Protein AF-A0A6J8BGW4-F1 (afdb_monomer_lite)

Structure (mmCIF, N/CA/C/O backbone):
data_AF-A0A6J8BGW4-F1
#
_entry.id   AF-A0A6J8BGW4-F1
#
loop_
_atom_site.group_PDB
_atom_site.id
_atom_site.type_symbol
_atom_site.label_atom_id
_atom_site.label_alt_id
_atom_site.label_comp_id
_atom_site.label_asym_id
_atom_site.label_entity_id
_atom_site.label_seq_id
_atom_site.pdbx_PDB_ins_code
_atom_site.Cartn_x
_atom_site.Cartn_y
_atom_site.Cartn_z
_atom_site.occupancy
_atom_site.B_iso_or_equiv
_atom_site.auth_seq_id
_atom_site.auth_comp_id
_atom_site.auth_asym_id
_atom_site.auth_atom_id
_atom_site.pdbx_PDB_model_num
ATOM 1 N N . MET A 1 1 ? -0.921 23.624 17.412 1.00 57.28 1 MET A N 1
ATOM 2 C CA . MET A 1 1 ? -0.673 22.842 16.185 1.00 57.28 1 MET A CA 1
ATOM 3 C C . MET A 1 1 ? 0.710 23.246 15.713 1.00 57.28 1 MET A C 1
ATOM 5 O O . MET A 1 1 ? 0.920 24.445 15.575 1.00 57.28 1 MET A O 1
ATOM 9 N N . GLU A 1 2 ? 1.654 22.314 15.605 1.00 65.81 2 GLU A N 1
ATOM 10 C CA . GLU A 1 2 ? 3.010 22.628 15.125 1.00 65.81 2 GLU A CA 1
ATOM 11 C C . GLU A 1 2 ? 2.965 23.055 13.653 1.00 65.81 2 GLU A C 1
ATOM 13 O O . GLU A 1 2 ? 2.124 22.577 12.886 1.00 65.81 2 GLU A O 1
ATOM 18 N N . THR A 1 3 ? 3.834 23.986 13.260 1.00 74.69 3 THR A N 1
ATOM 19 C CA . THR A 1 3 ? 3.969 24.391 11.854 1.00 74.69 3 THR A CA 1
ATOM 20 C C . THR A 1 3 ? 4.757 23.340 11.065 1.00 74.69 3 THR A C 1
ATOM 22 O O . THR A 1 3 ? 5.547 22.588 11.637 1.00 74.69 3 THR A O 1
ATOM 25 N N . LEU A 1 4 ? 4.583 23.292 9.737 1.00 67.00 4 LEU A N 1
ATOM 26 C CA . LEU A 1 4 ? 5.353 22.385 8.868 1.00 67.00 4 LEU A CA 1
ATOM 27 C C . LEU A 1 4 ? 6.869 22.571 9.044 1.00 67.00 4 LEU A C 1
ATOM 29 O O . LEU A 1 4 ? 7.611 21.596 9.063 1.00 67.00 4 LEU A O 1
ATOM 33 N N . GLU A 1 5 ? 7.327 23.806 9.256 1.00 72.00 5 GLU A N 1
ATOM 34 C CA . GLU A 1 5 ? 8.744 24.105 9.477 1.00 72.00 5 GLU A CA 1
ATOM 35 C C . GLU A 1 5 ? 9.263 23.566 10.826 1.00 72.00 5 GLU A C 1
ATOM 37 O O . GLU A 1 5 ? 10.381 23.055 10.911 1.00 72.00 5 GLU A O 1
ATOM 42 N N . GLN A 1 6 ? 8.444 23.626 11.881 1.00 73.00 6 GLN A N 1
ATOM 43 C CA . GLN A 1 6 ? 8.772 23.049 13.191 1.00 73.00 6 GLN A CA 1
ATOM 44 C C . GLN A 1 6 ? 8.837 21.520 13.128 1.00 73.00 6 GLN A C 1
ATOM 46 O O . GLN A 1 6 ? 9.770 20.918 13.667 1.00 73.00 6 GLN A O 1
ATOM 51 N N . LEU A 1 7 ? 7.894 20.898 12.415 1.00 67.12 7 LEU A N 1
ATOM 52 C CA . LEU A 1 7 ? 7.890 19.456 12.186 1.00 67.12 7 LEU A CA 1
ATOM 53 C C . LEU A 1 7 ? 9.135 19.032 11.387 1.00 67.12 7 LEU A C 1
ATOM 55 O O . LEU A 1 7 ? 9.793 18.061 11.755 1.00 67.12 7 LEU A O 1
ATOM 59 N N . TYR A 1 8 ? 9.499 19.783 10.339 1.00 72.38 8 TYR A N 1
ATOM 60 C CA . TYR A 1 8 ? 10.659 19.481 9.493 1.00 72.38 8 TYR A CA 1
ATOM 61 C C . TYR A 1 8 ? 11.956 19.503 10.305 1.00 72.38 8 TYR A C 1
ATOM 63 O O . TYR A 1 8 ? 12.714 18.534 10.309 1.00 72.38 8 TYR A O 1
ATOM 71 N N . ARG A 1 9 ? 12.181 20.570 11.082 1.00 76.12 9 ARG A N 1
ATOM 72 C CA . ARG A 1 9 ? 13.367 20.684 11.945 1.00 76.12 9 ARG A CA 1
ATOM 73 C C . ARG A 1 9 ? 13.432 19.562 12.976 1.00 76.12 9 ARG A C 1
ATOM 75 O O . ARG A 1 9 ? 14.518 19.063 13.245 1.00 76.12 9 ARG A O 1
ATOM 82 N N . THR A 1 10 ? 12.296 19.141 13.525 1.00 73.75 10 THR A N 1
ATOM 83 C CA . THR A 1 10 ? 12.238 18.055 14.515 1.00 73.75 10 THR A CA 1
ATOM 84 C C . THR A 1 10 ? 12.670 16.717 13.924 1.00 73.75 10 THR A C 1
ATOM 86 O O . THR A 1 10 ? 13.436 15.993 14.556 1.00 73.75 10 THR A O 1
ATOM 89 N N . VAL A 1 11 ? 12.230 16.402 12.703 1.00 71.25 11 VAL A N 1
ATOM 90 C CA . VAL A 1 11 ? 12.597 15.148 12.032 1.00 71.25 11 VAL A CA 1
ATOM 91 C C . VAL A 1 11 ? 14.065 15.172 11.602 1.00 71.25 11 VAL A C 1
ATOM 93 O O . VAL A 1 11 ? 14.825 14.283 11.971 1.00 71.25 11 VAL A O 1
ATOM 96 N N . TYR A 1 12 ? 14.518 16.231 10.932 1.00 71.25 12 TYR A N 1
ATOM 97 C CA . TYR A 1 12 ? 15.878 16.289 10.376 1.00 71.25 12 TYR A CA 1
ATOM 98 C C . TYR A 1 12 ? 16.978 16.662 11.388 1.00 71.25 12 TYR A C 1
ATOM 100 O O . TYR A 1 12 ? 18.152 16.675 11.034 1.00 71.25 12 TYR A O 1
ATOM 108 N N . SER A 1 13 ? 16.629 16.926 12.652 1.00 72.06 13 SER A N 1
ATOM 109 C CA . SER A 1 13 ? 17.608 17.042 13.750 1.00 72.06 13 SER A CA 1
ATOM 110 C C . SER A 1 13 ? 17.928 15.697 14.415 1.00 72.06 13 SER A C 1
ATOM 112 O O . SER A 1 13 ? 18.714 15.651 15.362 1.00 72.06 13 SER A O 1
ATOM 114 N N . SER A 1 14 ? 17.296 14.605 13.974 1.00 67.56 14 SER A N 1
ATOM 115 C CA . SER A 1 14 ? 17.504 13.272 14.536 1.00 67.56 14 SER A CA 1
ATOM 116 C C . SER A 1 14 ? 18.628 12.515 13.811 1.00 67.56 14 SER A C 1
ATOM 118 O O . SER A 1 14 ? 18.805 12.653 12.604 1.00 67.56 14 SER A O 1
ATOM 120 N N . ASN A 1 15 ? 19.404 11.702 14.543 1.00 77.06 15 ASN A N 1
ATOM 121 C CA . ASN A 1 15 ? 20.530 10.903 14.014 1.00 77.06 15 ASN A CA 1
ATOM 122 C C . ASN A 1 15 ? 20.075 9.673 13.196 1.00 77.06 15 ASN A C 1
ATOM 124 O O . ASN A 1 15 ? 20.733 8.633 13.207 1.00 77.06 15 ASN A O 1
ATOM 128 N N . LEU A 1 16 ? 18.916 9.756 12.552 1.00 79.38 16 LEU A N 1
ATOM 129 C CA . LEU A 1 16 ? 18.372 8.691 11.723 1.00 79.38 16 LEU A CA 1
ATOM 130 C C . LEU A 1 16 ? 19.032 8.702 10.342 1.00 79.38 16 LEU A C 1
ATOM 132 O O . LEU A 1 16 ? 19.523 9.735 9.874 1.00 79.38 16 LEU A O 1
ATOM 136 N N . SER A 1 17 ? 19.016 7.555 9.665 1.00 84.62 17 SER A N 1
ATOM 137 C CA . SER A 1 17 ? 19.401 7.509 8.255 1.00 84.62 17 SER A CA 1
ATOM 138 C C . SER A 1 17 ? 18.480 8.410 7.413 1.00 84.62 17 SER A C 1
ATOM 140 O O . SER A 1 17 ? 17.331 8.664 7.796 1.00 84.62 17 SER A O 1
ATOM 142 N N . PRO A 1 18 ? 18.925 8.878 6.232 1.00 80.06 18 PRO A N 1
ATOM 143 C CA . PRO A 1 18 ? 18.076 9.657 5.328 1.00 80.06 18 PRO A CA 1
ATOM 144 C C . PRO A 1 18 ? 16.715 8.994 5.036 1.00 80.06 18 PRO A C 1
ATOM 146 O O . PRO A 1 18 ? 15.696 9.687 4.948 1.00 80.06 18 PRO A O 1
ATOM 149 N N . LYS A 1 19 ? 16.687 7.655 4.956 1.00 76.25 19 LYS A N 1
ATOM 150 C CA . LYS A 1 19 ? 15.489 6.828 4.720 1.00 76.25 19 LYS A CA 1
ATOM 151 C C . LYS A 1 19 ? 14.516 6.882 5.873 1.00 76.25 19 LYS A C 1
ATOM 153 O O . LYS A 1 19 ? 13.340 7.177 5.682 1.00 76.25 19 LYS A O 1
ATOM 158 N N . GLU A 1 20 ? 15.019 6.655 7.074 1.00 80.94 20 GLU A N 1
ATOM 159 C CA . GLU A 1 20 ? 14.221 6.725 8.292 1.00 80.94 20 GLU A CA 1
ATOM 160 C C . GLU A 1 20 ? 13.687 8.144 8.525 1.00 80.94 20 GLU A C 1
ATOM 162 O O . GLU A 1 20 ? 12.522 8.298 8.890 1.00 80.94 20 GLU A O 1
ATOM 167 N N . ASN A 1 21 ? 14.481 9.177 8.220 1.00 81.06 21 ASN A N 1
ATOM 168 C CA . ASN A 1 21 ? 14.035 10.571 8.267 1.00 81.06 21 ASN A CA 1
ATOM 169 C C . ASN A 1 21 ? 12.880 10.846 7.295 1.00 81.06 21 ASN A C 1
ATOM 171 O O . ASN A 1 21 ? 11.878 11.439 7.691 1.00 81.06 21 ASN A O 1
ATOM 175 N N . HIS A 1 22 ? 12.957 10.370 6.049 1.00 77.56 22 HIS A N 1
ATOM 176 C CA . HIS A 1 22 ? 11.861 10.529 5.086 1.00 77.56 22 HIS A CA 1
ATOM 177 C C . HIS A 1 22 ? 10.594 9.777 5.502 1.00 77.56 22 HIS A C 1
ATOM 179 O O . HIS A 1 22 ? 9.495 10.330 5.421 1.00 77.56 22 HIS A O 1
ATOM 185 N N . ILE A 1 23 ? 10.730 8.541 5.989 1.00 79.94 23 ILE A N 1
ATOM 186 C CA . ILE A 1 23 ? 9.593 7.753 6.483 1.00 79.94 23 ILE A CA 1
ATOM 187 C C . ILE A 1 23 ? 8.932 8.464 7.671 1.00 79.94 23 ILE A C 1
ATOM 189 O O . ILE A 1 23 ? 7.703 8.595 7.712 1.00 79.94 23 ILE A O 1
ATOM 193 N N . ALA A 1 24 ? 9.730 8.973 8.613 1.00 81.50 24 ALA A N 1
ATOM 194 C CA . ALA A 1 24 ? 9.239 9.734 9.756 1.00 81.50 24 ALA A CA 1
ATOM 195 C C . ALA A 1 24 ? 8.541 11.029 9.315 1.00 81.50 24 ALA A C 1
ATOM 197 O O . ALA A 1 24 ? 7.451 11.340 9.801 1.00 81.50 24 ALA A O 1
ATOM 198 N N . TRP A 1 25 ? 9.120 11.750 8.353 1.00 81.31 25 TRP A N 1
ATOM 199 C CA . TRP A 1 25 ? 8.556 12.980 7.804 1.00 81.31 25 TRP A CA 1
ATOM 200 C C . TRP A 1 25 ? 7.199 12.752 7.133 1.00 81.31 25 TRP A C 1
ATOM 202 O O . TRP A 1 25 ? 6.212 13.406 7.477 1.00 81.31 25 TRP A O 1
ATOM 212 N N . ILE A 1 26 ? 7.114 11.767 6.235 1.00 80.94 26 ILE A N 1
ATOM 213 C CA . ILE A 1 26 ? 5.864 11.399 5.561 1.00 80.94 26 ILE A CA 1
ATOM 214 C C . ILE A 1 26 ? 4.816 10.970 6.589 1.00 80.94 26 ILE A C 1
ATOM 216 O O . ILE A 1 26 ? 3.665 11.398 6.506 1.00 80.94 26 ILE A O 1
ATOM 220 N N . SER A 1 27 ? 5.201 10.182 7.595 1.00 82.00 27 SER A N 1
ATOM 221 C CA . SER A 1 27 ? 4.289 9.764 8.666 1.00 82.00 27 SER A CA 1
ATOM 222 C C . SER A 1 27 ? 3.719 10.965 9.425 1.00 82.00 27 SER A C 1
ATOM 224 O O . SER A 1 27 ? 2.513 11.026 9.658 1.00 82.00 27 SER A O 1
ATOM 226 N N . LYS A 1 28 ? 4.546 11.975 9.722 1.00 81.44 28 LYS A N 1
ATOM 227 C CA . LYS A 1 28 ? 4.104 13.217 10.375 1.00 81.44 28 LYS A CA 1
ATOM 228 C C . LYS A 1 28 ? 3.154 14.038 9.508 1.00 81.44 28 LYS A C 1
ATOM 230 O O . LYS A 1 28 ? 2.144 14.527 10.016 1.00 81.44 28 LYS A O 1
ATOM 235 N N . ILE A 1 29 ? 3.426 14.152 8.207 1.00 81.19 29 ILE A N 1
ATOM 236 C CA . ILE A 1 29 ? 2.513 14.810 7.262 1.00 81.19 29 ILE A CA 1
ATOM 237 C C . ILE A 1 29 ? 1.155 14.100 7.255 1.00 81.19 29 ILE A C 1
ATOM 239 O O . ILE A 1 29 ? 0.117 14.756 7.344 1.00 81.19 29 ILE A O 1
ATOM 243 N N . ARG A 1 30 ? 1.146 12.763 7.203 1.00 81.56 30 ARG A N 1
ATOM 244 C CA . ARG A 1 30 ? -0.092 11.971 7.236 1.00 81.56 30 ARG A CA 1
ATOM 245 C C . ARG A 1 30 ? -0.874 12.206 8.517 1.00 81.56 30 ARG A C 1
ATOM 247 O O . ARG A 1 30 ? -2.054 12.519 8.436 1.00 81.56 30 ARG A O 1
ATOM 254 N N . GLU A 1 31 ? -0.222 12.113 9.675 1.00 79.88 31 GLU A N 1
ATOM 255 C CA . GLU A 1 31 ? -0.848 12.377 10.976 1.00 79.88 31 GLU A CA 1
ATOM 256 C C . GLU A 1 31 ? -1.507 13.763 11.013 1.00 79.88 31 GLU A C 1
ATOM 258 O O . GLU A 1 31 ? -2.660 13.897 11.432 1.00 79.88 31 GLU A O 1
ATOM 263 N N . ALA A 1 32 ? -0.807 14.791 10.523 1.00 79.50 32 ALA A N 1
ATOM 264 C CA . ALA A 1 32 ? -1.331 16.151 10.475 1.00 79.50 32 ALA A CA 1
ATOM 265 C C . ALA A 1 32 ? -2.546 16.275 9.537 1.00 79.50 32 ALA A C 1
ATOM 267 O O . ALA A 1 32 ? -3.540 16.920 9.890 1.00 79.50 32 ALA A O 1
ATOM 268 N N . LEU A 1 33 ? -2.490 15.642 8.362 1.00 79.44 33 LEU A N 1
ATOM 269 C CA . LEU A 1 33 ? -3.546 15.709 7.352 1.00 79.44 33 LEU A CA 1
ATOM 270 C C . LEU A 1 33 ? -4.769 14.867 7.710 1.00 79.44 33 LEU A C 1
ATOM 272 O O . LEU A 1 33 ? -5.884 15.307 7.456 1.00 79.44 33 LEU A O 1
ATOM 276 N N . TYR A 1 34 ? -4.599 13.709 8.345 1.00 80.62 34 TYR A N 1
ATOM 277 C CA . TYR A 1 34 ? -5.698 12.792 8.669 1.00 80.62 34 TYR A CA 1
ATOM 278 C C . TYR A 1 34 ? -6.799 13.436 9.507 1.00 80.62 34 TYR A C 1
ATOM 280 O O . TYR A 1 34 ? -7.967 13.103 9.338 1.00 80.62 34 TYR A O 1
ATOM 288 N N . SER A 1 35 ? -6.443 14.384 10.377 1.00 73.00 35 SER A N 1
ATOM 289 C CA . SER A 1 35 ? -7.418 15.143 11.171 1.00 73.00 35 SER A CA 1
ATOM 290 C C . SER A 1 35 ? -8.307 16.082 10.343 1.00 73.00 35 SER A C 1
ATOM 292 O O . SER A 1 35 ? -9.333 16.543 10.833 1.00 73.00 35 SER A O 1
ATOM 294 N N . ARG A 1 36 ? -7.905 16.378 9.103 1.00 77.88 36 ARG A N 1
ATOM 295 C CA . ARG A 1 36 ? -8.545 17.330 8.184 1.00 77.88 36 ARG A CA 1
ATOM 296 C C . ARG A 1 36 ? -9.136 16.662 6.943 1.00 77.88 36 ARG A C 1
ATOM 298 O O . ARG A 1 36 ? -9.728 17.347 6.117 1.00 77.88 36 ARG A O 1
ATOM 305 N N . VAL A 1 37 ? -8.939 15.355 6.790 1.00 77.69 37 VAL A N 1
ATOM 306 C CA . VAL A 1 37 ? -9.436 14.583 5.653 1.00 77.69 37 VAL A CA 1
ATOM 307 C C . VAL A 1 37 ? -10.943 14.343 5.838 1.00 77.69 37 VAL A C 1
ATOM 309 O O . VAL A 1 37 ? -11.330 13.757 6.850 1.00 77.69 37 VAL A O 1
ATOM 312 N N . PRO A 1 38 ? -11.802 14.802 4.904 1.00 73.06 38 PRO A N 1
ATOM 313 C CA . PRO A 1 38 ? -13.256 14.735 5.070 1.00 73.06 38 PRO A CA 1
ATOM 314 C C . PRO A 1 38 ? -13.827 13.327 4.847 1.00 73.06 38 PRO A C 1
ATOM 316 O O . PRO A 1 38 ? -14.847 12.977 5.438 1.00 73.06 38 PRO A O 1
ATOM 319 N N . SER A 1 39 ? -13.178 12.515 4.013 1.00 71.56 39 SER A N 1
ATOM 320 C CA . SER A 1 39 ? -13.607 11.160 3.656 1.00 71.56 39 SER A CA 1
ATOM 321 C C . SER A 1 39 ? -12.412 10.293 3.257 1.00 71.56 39 SER A C 1
ATOM 323 O O . SER A 1 39 ? -11.334 10.797 2.940 1.00 71.56 39 SER A O 1
ATOM 325 N N . GLU A 1 40 ? -12.607 8.972 3.285 1.00 70.25 40 GLU A N 1
ATOM 326 C CA . GLU A 1 40 ? -11.541 7.980 3.083 1.00 70.25 40 GLU A CA 1
ATOM 327 C C . GLU A 1 40 ? -10.827 8.116 1.730 1.00 70.25 40 GLU A C 1
ATOM 329 O O . GLU A 1 40 ? -9.626 7.887 1.638 1.00 70.25 40 GLU A O 1
ATOM 334 N N . GLU A 1 41 ? -11.543 8.563 0.697 1.00 74.19 41 GLU A N 1
ATOM 335 C CA . GLU A 1 41 ? -11.013 8.780 -0.656 1.00 74.19 41 GLU A CA 1
ATOM 336 C C . GLU A 1 41 ? -9.897 9.836 -0.726 1.00 74.19 41 GLU A C 1
ATOM 338 O O . GLU A 1 41 ? -9.092 9.819 -1.654 1.00 74.19 41 GLU A O 1
ATOM 343 N N . PHE A 1 42 ? -9.815 10.730 0.266 1.00 76.94 42 PHE A N 1
ATOM 344 C CA . PHE A 1 42 ? -8.752 11.731 0.370 1.00 76.94 42 PHE A CA 1
ATOM 345 C C . PHE A 1 42 ? -7.622 11.298 1.311 1.00 76.94 42 PHE A C 1
ATOM 347 O O . PHE A 1 42 ? -6.706 12.086 1.574 1.00 76.94 42 PHE A O 1
ATOM 354 N N . TYR A 1 43 ? -7.650 10.070 1.845 1.00 81.38 43 TYR A N 1
ATOM 355 C CA . TYR A 1 43 ? -6.491 9.556 2.561 1.00 81.38 43 TYR A CA 1
ATOM 356 C C . TYR A 1 43 ? -5.333 9.323 1.603 1.00 81.38 43 TYR A C 1
ATOM 358 O O . TYR A 1 43 ? -5.457 8.720 0.540 1.00 81.38 43 TYR A O 1
ATOM 366 N N . LEU A 1 44 ? -4.157 9.758 2.039 1.00 84.06 44 LEU A N 1
ATOM 367 C CA . LEU A 1 44 ? -2.916 9.420 1.364 1.00 84.06 44 LEU A CA 1
ATOM 368 C C . LEU A 1 44 ? -2.695 7.889 1.407 1.00 84.06 44 LEU A C 1
ATOM 370 O O . LEU A 1 44 ? -3.008 7.264 2.424 1.00 84.06 44 LEU A O 1
ATOM 374 N N . PRO A 1 45 ? -2.094 7.269 0.377 1.00 85.62 45 PRO A N 1
ATOM 375 C CA . PRO A 1 45 ? -1.774 5.832 0.364 1.00 85.62 45 PRO A CA 1
ATOM 376 C C . PRO A 1 45 ? -0.671 5.508 1.371 1.00 85.62 45 PRO A C 1
ATOM 378 O O . PRO A 1 45 ? 0.208 6.345 1.543 1.00 85.62 45 PRO A O 1
ATOM 381 N N . SER A 1 46 ? -0.677 4.346 2.037 1.00 86.19 46 SER A N 1
ATOM 382 C CA . SER A 1 46 ? 0.390 3.976 2.992 1.00 86.19 46 SER A CA 1
ATOM 383 C C . SER A 1 46 ? 1.792 4.106 2.368 1.00 86.19 46 SER A C 1
ATOM 385 O O . SER A 1 46 ? 1.935 4.118 1.144 1.00 86.19 46 SER A O 1
ATOM 387 N N . PHE A 1 47 ? 2.842 4.210 3.192 1.00 85.94 47 PHE A N 1
ATOM 388 C CA . PHE A 1 47 ? 4.208 4.260 2.655 1.00 85.94 47 PHE A CA 1
ATOM 389 C C . PHE A 1 47 ? 4.524 3.012 1.820 1.00 85.94 47 PHE A C 1
ATOM 391 O O . PHE A 1 47 ? 5.059 3.131 0.722 1.00 85.94 47 PHE A O 1
ATOM 398 N N . ASP A 1 48 ? 4.117 1.835 2.296 1.00 90.31 48 ASP A N 1
ATOM 399 C CA . ASP A 1 48 ? 4.304 0.572 1.583 1.00 90.31 48 ASP A CA 1
ATOM 400 C C . ASP A 1 48 ? 3.549 0.561 0.247 1.00 90.31 48 ASP A C 1
ATOM 402 O O . ASP A 1 48 ? 4.120 0.194 -0.780 1.00 90.31 48 ASP A O 1
ATOM 406 N N . ALA A 1 49 ? 2.295 1.025 0.225 1.00 92.00 49 ALA A N 1
ATOM 407 C CA . ALA A 1 49 ? 1.501 1.144 -0.997 1.00 92.00 49 ALA A CA 1
ATOM 408 C C . ALA A 1 49 ? 2.131 2.125 -1.996 1.00 92.00 49 ALA A C 1
ATOM 410 O O . ALA A 1 49 ? 2.204 1.834 -3.194 1.00 92.00 49 ALA A O 1
ATOM 411 N N . LEU A 1 50 ? 2.627 3.267 -1.509 1.00 90.62 50 LEU A N 1
ATOM 412 C CA . LEU A 1 50 ? 3.331 4.257 -2.321 1.00 90.62 50 LEU A CA 1
ATOM 413 C C . LEU A 1 50 ? 4.630 3.681 -2.897 1.00 90.62 50 LEU A C 1
ATOM 415 O O . LEU A 1 50 ? 4.897 3.833 -4.088 1.00 90.62 50 LEU A O 1
ATOM 419 N N . PHE A 1 51 ? 5.411 2.973 -2.083 1.00 90.50 51 PHE A N 1
ATOM 420 C CA . PHE A 1 51 ? 6.658 2.347 -2.509 1.00 90.50 51 PHE A CA 1
ATOM 421 C C . PHE A 1 51 ? 6.419 1.225 -3.529 1.00 90.50 51 PHE A C 1
ATOM 423 O O . PHE A 1 51 ? 7.114 1.138 -4.540 1.00 90.50 51 PHE A O 1
ATOM 430 N N . LEU A 1 52 ? 5.396 0.393 -3.321 1.00 94.38 52 LEU A N 1
ATOM 431 C CA . LEU A 1 52 ? 4.976 -0.629 -4.282 1.00 94.38 52 LEU A CA 1
ATOM 432 C C . LEU A 1 52 ? 4.494 -0.007 -5.599 1.00 94.38 52 LEU A C 1
ATOM 434 O O . LEU A 1 52 ? 4.820 -0.520 -6.669 1.00 94.38 52 LEU A O 1
ATOM 438 N N . HIS A 1 53 ? 3.760 1.109 -5.543 1.00 94.75 53 HIS A N 1
ATOM 439 C CA . HIS A 1 53 ? 3.373 1.855 -6.740 1.00 94.75 53 HIS A CA 1
ATOM 440 C C . HIS A 1 53 ? 4.595 2.389 -7.491 1.00 94.75 53 HIS A C 1
ATOM 442 O O . HIS A 1 53 ? 4.696 2.181 -8.698 1.00 94.75 53 HIS A O 1
ATOM 448 N N . TRP A 1 54 ? 5.547 2.998 -6.781 1.00 93.94 54 TRP A N 1
ATOM 449 C CA . TRP A 1 54 ? 6.800 3.455 -7.374 1.00 93.94 54 TRP A CA 1
ATOM 450 C C . TRP A 1 54 ? 7.561 2.310 -8.051 1.00 93.94 54 TRP A C 1
ATOM 452 O O . TRP A 1 54 ? 7.954 2.455 -9.206 1.00 93.94 54 TRP A O 1
ATOM 462 N N . LYS A 1 55 ? 7.688 1.144 -7.401 1.00 95.31 55 LYS A N 1
ATOM 463 C CA . LYS A 1 55 ? 8.342 -0.032 -7.997 1.00 95.31 55 LYS A CA 1
ATOM 464 C C . LYS A 1 55 ? 7.681 -0.463 -9.306 1.00 95.31 55 LYS A C 1
ATOM 466 O O . LYS A 1 55 ? 8.378 -0.698 -10.290 1.00 95.31 55 LYS A O 1
ATOM 471 N N . ARG A 1 56 ? 6.346 -0.503 -9.361 1.00 96.44 56 ARG A N 1
ATOM 472 C CA . ARG A 1 56 ? 5.621 -0.817 -10.604 1.00 96.44 56 ARG A CA 1
ATOM 473 C C . ARG A 1 56 ? 5.886 0.216 -11.696 1.00 96.44 56 ARG A C 1
ATOM 475 O O . ARG A 1 56 ? 6.168 -0.165 -12.828 1.00 96.44 56 ARG A O 1
ATOM 482 N N . SER A 1 57 ? 5.836 1.504 -11.363 1.00 95.88 57 SER A N 1
ATOM 483 C CA . SER A 1 57 ? 6.138 2.585 -12.310 1.00 95.88 57 SER A CA 1
ATOM 484 C C . SER A 1 57 ? 7.579 2.504 -12.819 1.00 95.88 57 SER A C 1
ATOM 486 O O . SER A 1 57 ? 7.822 2.650 -14.014 1.00 95.88 57 SER A O 1
ATOM 488 N N . TYR A 1 58 ? 8.530 2.185 -11.940 1.00 94.75 58 TYR A N 1
ATOM 489 C CA . TYR A 1 58 ? 9.930 1.993 -12.298 1.00 94.75 58 TYR A CA 1
ATOM 490 C C . TYR A 1 58 ? 10.130 0.793 -13.235 1.00 94.75 58 TYR A C 1
ATOM 492 O O . TYR A 1 58 ? 10.848 0.913 -14.227 1.00 94.75 58 TYR A O 1
ATOM 500 N N . TRP A 1 59 ? 9.438 -0.327 -12.998 1.00 95.75 59 TRP A N 1
ATOM 501 C CA . TRP A 1 59 ? 9.441 -1.469 -13.918 1.00 95.75 59 TRP A CA 1
ATOM 502 C C . TRP A 1 59 ? 8.953 -1.081 -15.316 1.00 95.75 59 TRP A C 1
ATOM 504 O O . TRP A 1 59 ? 9.572 -1.449 -16.312 1.00 95.75 59 TRP A O 1
ATOM 514 N N . VAL A 1 60 ? 7.869 -0.301 -15.400 1.00 95.69 60 VAL A N 1
ATOM 515 C CA . VAL A 1 60 ? 7.355 0.193 -16.683 1.00 95.69 60 VAL A CA 1
ATOM 516 C C . VAL A 1 60 ? 8.434 1.026 -17.370 1.00 95.69 60 VAL A C 1
ATOM 518 O O . VAL A 1 60 ? 8.841 0.688 -18.478 1.00 95.69 60 VAL A O 1
ATOM 521 N N . SER A 1 61 ? 8.993 2.034 -16.704 1.00 95.19 61 SER A N 1
ATOM 522 C CA . SER A 1 61 ? 10.062 2.863 -17.279 1.00 95.19 61 SER A CA 1
ATOM 523 C C . SER A 1 61 ? 11.269 2.041 -17.757 1.00 95.19 61 SER A C 1
ATOM 525 O O . SER A 1 61 ? 11.780 2.276 -18.851 1.00 95.19 61 SER A O 1
ATOM 527 N N . ARG A 1 62 ? 11.678 1.023 -16.989 1.00 92.94 62 ARG A N 1
ATOM 528 C CA . ARG A 1 62 ? 12.749 0.062 -17.322 1.00 92.94 62 ARG A CA 1
ATOM 529 C C . ARG A 1 62 ? 12.477 -0.757 -18.585 1.00 92.94 62 ARG A C 1
ATOM 531 O O . ARG A 1 62 ? 13.414 -1.150 -19.276 1.00 92.94 62 ARG A O 1
ATOM 538 N N . VAL A 1 63 ? 11.219 -1.059 -18.877 1.00 95.00 63 VAL A N 1
ATOM 539 C CA . VAL A 1 63 ? 10.833 -1.741 -20.118 1.00 95.00 63 VAL A CA 1
ATOM 540 C C . VAL A 1 63 ? 10.787 -0.742 -21.271 1.00 95.00 63 VAL A C 1
ATOM 542 O O . VAL A 1 63 ? 11.328 -1.008 -22.340 1.00 95.00 63 VAL A O 1
ATOM 545 N N . TRP A 1 64 ? 10.205 0.436 -21.045 1.00 95.31 64 TRP A N 1
ATOM 546 C CA . TRP A 1 64 ? 10.035 1.462 -22.075 1.00 95.31 64 TRP A CA 1
ATOM 547 C C . TRP A 1 64 ? 11.350 2.075 -22.556 1.00 95.31 64 TRP A C 1
ATOM 549 O O . TRP A 1 64 ? 11.473 2.374 -23.741 1.00 95.31 64 TRP A O 1
ATOM 559 N N . VAL A 1 65 ? 12.365 2.198 -21.695 1.00 95.75 65 VAL A N 1
ATOM 560 C CA . VAL A 1 65 ? 13.703 2.643 -22.125 1.00 95.75 65 VAL A CA 1
ATOM 561 C C . VAL A 1 65 ? 14.313 1.706 -23.169 1.00 95.75 65 VAL A C 1
ATOM 563 O O . VAL A 1 65 ? 15.134 2.139 -23.961 1.00 95.75 65 VAL A O 1
ATOM 566 N N . GLN A 1 66 ? 13.876 0.447 -23.238 1.00 95.12 66 GLN A N 1
ATOM 567 C CA . GLN A 1 66 ? 14.346 -0.530 -24.220 1.00 95.12 66 GLN A CA 1
ATOM 568 C C . GLN A 1 66 ? 13.491 -0.554 -25.497 1.00 95.12 66 GLN A C 1
ATOM 570 O O . GLN A 1 66 ? 13.667 -1.447 -26.319 1.00 95.12 66 GLN A O 1
ATOM 575 N N . ALA A 1 67 ? 12.571 0.399 -25.700 1.00 94.31 67 ALA A N 1
ATOM 576 C CA . ALA A 1 67 ? 11.650 0.399 -26.844 1.00 94.31 67 ALA A CA 1
ATOM 577 C C . ALA A 1 67 ? 12.350 0.449 -28.217 1.00 94.31 67 ALA A C 1
ATOM 579 O O . ALA A 1 67 ? 11.747 0.092 -29.226 1.00 94.31 67 ALA A O 1
ATOM 580 N N . TYR A 1 68 ? 13.614 0.880 -28.263 1.00 93.50 68 TYR A N 1
ATOM 581 C CA . TYR A 1 68 ? 14.437 0.890 -29.475 1.00 93.50 68 TYR A CA 1
ATOM 582 C C . TYR A 1 68 ? 15.180 -0.434 -29.733 1.00 93.50 68 TYR A C 1
ATOM 584 O O . TYR A 1 68 ? 15.807 -0.590 -30.781 1.00 93.50 6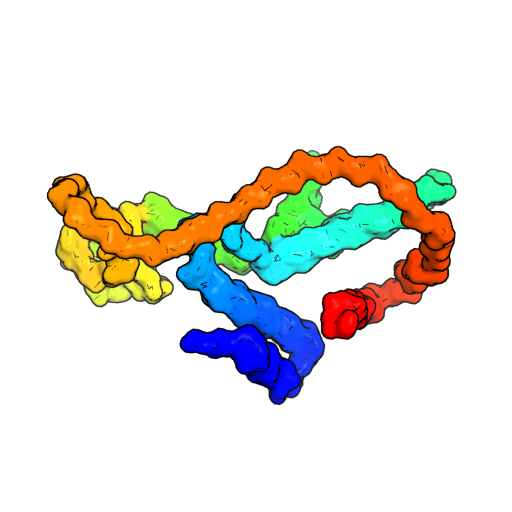8 TYR A O 1
ATOM 592 N N . CYS A 1 69 ? 15.148 -1.380 -28.793 1.00 94.12 69 CYS A N 1
ATOM 593 C CA . CYS A 1 69 ? 15.823 -2.669 -28.900 1.00 94.12 69 CYS A CA 1
ATOM 594 C C . CYS A 1 69 ? 14.897 -3.719 -29.527 1.00 94.12 69 CYS A C 1
ATOM 596 O O . CYS A 1 69 ? 13.758 -3.882 -29.102 1.00 94.12 69 CYS A O 1
ATOM 598 N N . GLU A 1 70 ? 15.410 -4.507 -30.477 1.00 93.12 70 GLU A N 1
ATOM 599 C CA . GLU A 1 70 ? 14.667 -5.633 -31.071 1.00 93.12 70 GLU A CA 1
ATOM 600 C C . GLU A 1 70 ? 14.344 -6.729 -30.037 1.00 93.12 70 GLU A C 1
ATOM 602 O O . GLU A 1 70 ? 13.284 -7.347 -30.089 1.00 93.12 70 GLU A O 1
ATOM 607 N N . ASN A 1 71 ? 15.239 -6.938 -29.064 1.00 93.94 71 ASN A N 1
ATOM 608 C CA . ASN A 1 71 ? 15.097 -7.943 -28.011 1.00 93.94 71 ASN A CA 1
ATOM 609 C C . ASN A 1 71 ? 15.043 -7.279 -26.629 1.00 93.94 71 ASN A C 1
ATOM 611 O O . ASN A 1 71 ? 16.079 -7.046 -26.002 1.00 93.94 71 ASN A O 1
ATOM 615 N N . VAL A 1 72 ? 13.832 -6.990 -26.155 1.00 93.75 72 VAL A N 1
ATOM 616 C CA . VAL A 1 72 ? 13.586 -6.389 -24.836 1.00 93.75 72 VAL A CA 1
ATOM 617 C C . VAL A 1 72 ? 13.835 -7.409 -23.723 1.00 93.75 72 VAL A C 1
ATOM 619 O O . VAL A 1 72 ? 13.309 -8.522 -23.756 1.00 93.75 72 VAL A O 1
ATOM 622 N N . GLN A 1 73 ? 14.612 -7.019 -22.712 1.00 93.94 73 GLN A N 1
ATOM 623 C CA . GLN A 1 73 ? 14.805 -7.802 -21.493 1.00 93.94 73 GLN A CA 1
ATOM 624 C C . GLN A 1 73 ? 13.794 -7.364 -20.435 1.00 93.94 73 GLN A C 1
ATOM 626 O O . GLN A 1 73 ? 13.795 -6.211 -19.996 1.00 93.94 73 GLN A O 1
ATOM 631 N N . TYR A 1 74 ? 12.941 -8.291 -20.006 1.00 92.25 74 TYR A N 1
ATOM 632 C CA . TYR A 1 74 ? 11.914 -8.022 -19.003 1.00 92.25 74 TYR A CA 1
ATOM 633 C C . TYR A 1 74 ? 12.439 -8.340 -17.600 1.00 92.25 74 TYR A C 1
ATOM 635 O O . TYR A 1 74 ? 12.742 -9.502 -17.318 1.00 92.25 74 TYR A O 1
ATOM 643 N N . PRO A 1 75 ? 12.530 -7.345 -16.697 1.00 91.56 75 PRO A N 1
ATOM 644 C CA . PRO A 1 75 ? 12.818 -7.609 -15.293 1.00 91.56 75 PRO A CA 1
ATOM 645 C C . PRO A 1 75 ? 11.702 -8.463 -14.675 1.00 91.56 75 PRO A C 1
ATOM 647 O O . PRO A 1 75 ? 10.547 -8.379 -15.102 1.00 91.56 75 PRO A O 1
ATOM 650 N N . SER A 1 76 ? 12.022 -9.260 -13.656 1.00 92.00 76 SER A N 1
ATOM 651 C CA . SER A 1 76 ? 11.029 -10.100 -12.975 1.00 92.00 76 SER A CA 1
ATOM 652 C C . SER A 1 76 ? 9.905 -9.252 -12.386 1.00 92.00 76 SER A C 1
ATOM 654 O O . SER A 1 76 ? 10.172 -8.337 -11.625 1.00 92.00 76 SER A O 1
ATOM 656 N N . LEU A 1 77 ? 8.641 -9.556 -12.684 1.00 92.94 77 LEU A N 1
ATOM 657 C CA . LEU A 1 77 ? 7.498 -8.783 -12.179 1.00 92.94 77 LEU A CA 1
ATOM 658 C C . LEU A 1 77 ? 7.352 -8.852 -10.650 1.00 92.94 77 LEU A C 1
ATOM 660 O O . LEU A 1 77 ? 6.911 -7.882 -10.028 1.00 92.94 77 LEU A O 1
ATOM 664 N N . THR A 1 78 ? 7.726 -9.978 -10.037 1.00 93.38 78 THR A N 1
ATOM 665 C CA . THR A 1 78 ? 7.538 -10.214 -8.596 1.00 93.38 78 THR A CA 1
ATOM 666 C C . THR A 1 78 ? 8.350 -9.263 -7.728 1.00 93.38 78 THR A C 1
ATOM 668 O O . THR A 1 78 ? 7.925 -8.905 -6.630 1.00 93.38 78 THR A O 1
ATOM 671 N N . ASP A 1 79 ? 9.477 -8.784 -8.247 1.00 91.75 79 ASP A N 1
ATOM 672 C CA . ASP A 1 79 ? 10.374 -7.885 -7.519 1.00 91.75 79 ASP A CA 1
ATOM 673 C C . ASP A 1 79 ? 9.812 -6.450 -7.485 1.00 91.75 79 ASP A C 1
ATOM 675 O O . ASP A 1 79 ? 10.118 -5.656 -6.590 1.00 91.75 79 ASP A O 1
ATOM 679 N N . PHE A 1 80 ? 8.886 -6.136 -8.400 1.00 94.81 80 PHE A N 1
ATOM 680 C CA . PHE A 1 80 ? 8.328 -4.798 -8.592 1.00 94.81 80 PHE A CA 1
ATOM 681 C C . PHE A 1 80 ? 6.872 -4.679 -8.133 1.00 94.81 80 PHE A C 1
ATOM 683 O O . PHE A 1 80 ? 6.132 -3.828 -8.615 1.00 94.81 80 PHE A O 1
ATOM 690 N N . GLY A 1 81 ? 6.456 -5.490 -7.157 1.00 94.19 81 GLY A N 1
ATOM 691 C CA . GLY A 1 81 ? 5.157 -5.328 -6.492 1.00 94.19 81 GLY A CA 1
ATOM 692 C C . GLY A 1 81 ? 3.982 -5.989 -7.212 1.00 94.19 81 GLY A C 1
ATOM 693 O O . GLY A 1 81 ? 2.838 -5.554 -7.039 1.00 94.19 81 GLY A O 1
ATOM 694 N N . TRP A 1 82 ? 4.265 -7.031 -7.991 1.00 95.69 82 TRP A N 1
ATOM 695 C CA . TRP A 1 82 ? 3.279 -7.962 -8.533 1.00 95.69 82 TRP A CA 1
ATOM 696 C C . TRP A 1 82 ? 3.396 -9.327 -7.855 1.00 95.69 82 TRP A C 1
ATOM 698 O O . TRP A 1 82 ? 4.448 -9.683 -7.328 1.00 95.69 82 TRP A O 1
ATOM 708 N N . LYS A 1 83 ? 2.326 -10.115 -7.892 1.00 94.25 83 LYS A N 1
ATOM 709 C CA . LYS A 1 83 ? 2.331 -11.527 -7.502 1.00 94.25 83 LYS A CA 1
ATOM 710 C C . LYS A 1 83 ? 1.730 -12.367 -8.618 1.00 94.25 83 LYS A C 1
ATOM 712 O O . LYS A 1 83 ? 0.808 -11.932 -9.305 1.00 94.25 83 LYS A O 1
ATOM 717 N N . LEU A 1 84 ? 2.284 -13.559 -8.796 1.00 93.06 84 LEU A N 1
ATOM 718 C CA . LEU A 1 84 ? 1.760 -14.545 -9.727 1.00 93.06 84 LEU A CA 1
ATOM 719 C C . LEU A 1 84 ? 0.850 -15.497 -8.954 1.00 93.06 84 LEU A C 1
ATOM 721 O O . LEU A 1 84 ? 1.289 -16.141 -8.000 1.00 93.06 84 LEU A O 1
ATOM 725 N N . GLU A 1 85 ? -0.409 -15.557 -9.356 1.00 92.44 85 GLU A N 1
ATOM 726 C CA . GLU A 1 85 ? -1.384 -16.483 -8.803 1.00 92.44 85 GLU A CA 1
ATOM 727 C C . GLU A 1 85 ? -1.212 -17.888 -9.401 1.00 92.44 85 GLU A C 1
ATOM 729 O O . GLU A 1 85 ? -0.557 -18.096 -10.426 1.00 92.44 85 GLU A O 1
ATOM 734 N N . ILE A 1 86 ? -1.796 -18.887 -8.735 1.00 88.31 86 ILE A N 1
ATOM 735 C CA . ILE A 1 86 ? -1.649 -20.313 -9.091 1.00 88.31 86 ILE A CA 1
ATOM 736 C C . ILE A 1 86 ? -2.213 -20.616 -10.490 1.00 88.31 86 ILE A C 1
ATOM 738 O O . ILE A 1 86 ? -1.746 -21.527 -11.172 1.00 88.31 86 ILE A O 1
ATOM 742 N N . ASP A 1 87 ? -3.211 -19.854 -10.924 1.00 91.31 87 ASP A N 1
ATOM 743 C CA . ASP A 1 87 ? -3.839 -19.948 -12.243 1.00 91.31 87 ASP A CA 1
ATOM 744 C C . ASP A 1 87 ? -3.041 -19.237 -13.355 1.00 91.31 87 ASP A C 1
ATOM 746 O O . ASP A 1 87 ? -3.478 -19.204 -14.506 1.00 91.31 87 ASP A O 1
ATOM 750 N N . GLY A 1 88 ? -1.869 -18.687 -13.025 1.00 87.81 88 GLY A N 1
ATOM 751 C CA . GLY A 1 88 ? -1.025 -17.927 -13.939 1.00 87.81 88 GLY A CA 1
ATOM 752 C C . GLY A 1 88 ? -1.485 -16.484 -14.150 1.00 87.81 88 GLY A C 1
ATOM 753 O O . GLY A 1 88 ? -0.908 -15.796 -14.993 1.00 87.81 88 GLY A O 1
ATOM 754 N N . GLN A 1 89 ? -2.499 -16.011 -13.416 1.00 92.31 89 GLN A N 1
ATOM 755 C CA . GLN A 1 89 ? -2.901 -14.608 -13.446 1.00 92.31 89 GLN A CA 1
ATOM 756 C C . GLN A 1 89 ? -1.918 -13.744 -12.656 1.00 92.31 89 GLN A C 1
ATOM 758 O O . GLN A 1 89 ? -1.334 -14.166 -11.657 1.00 92.31 89 GLN A O 1
ATOM 763 N N . LEU A 1 90 ? -1.742 -12.509 -13.115 1.00 92.88 90 LEU A N 1
ATOM 764 C CA . LEU A 1 90 ? -0.945 -11.511 -12.417 1.00 92.88 90 LEU A CA 1
ATOM 765 C C . LEU A 1 90 ? -1.866 -10.657 -11.547 1.00 92.88 90 LEU A C 1
ATOM 767 O O . LEU A 1 90 ? -2.837 -10.094 -12.052 1.00 92.88 90 LEU A O 1
ATOM 771 N N . ASP A 1 91 ? -1.535 -10.520 -10.268 1.00 94.25 91 ASP A N 1
ATOM 772 C CA . ASP A 1 91 ? -2.261 -9.656 -9.340 1.00 94.25 91 ASP A CA 1
ATOM 773 C C . ASP A 1 91 ? -1.325 -8.624 -8.694 1.00 94.25 91 ASP A C 1
ATOM 775 O O . ASP A 1 91 ? -0.112 -8.824 -8.555 1.00 94.25 91 ASP A O 1
ATOM 779 N N . VAL A 1 92 ? -1.890 -7.479 -8.321 1.00 94.69 92 VAL A N 1
ATOM 780 C CA . VAL A 1 92 ? -1.164 -6.365 -7.709 1.00 94.69 92 VAL A CA 1
ATOM 781 C C . VAL A 1 92 ? -0.942 -6.662 -6.229 1.00 94.69 92 VAL A C 1
ATOM 783 O O . VAL A 1 92 ? -1.872 -6.995 -5.492 1.00 94.69 92 VAL A O 1
ATOM 786 N N . ILE A 1 93 ? 0.279 -6.436 -5.745 1.00 94.69 93 ILE A N 1
ATOM 787 C CA . ILE A 1 93 ? 0.507 -6.270 -4.308 1.00 94.69 93 ILE A CA 1
ATOM 788 C C . ILE A 1 93 ? 0.185 -4.812 -3.971 1.00 94.69 93 ILE A C 1
ATOM 790 O O . ILE A 1 93 ? 0.934 -3.892 -4.318 1.00 94.69 93 ILE A O 1
ATOM 794 N N . TRP A 1 94 ? -0.980 -4.595 -3.362 1.00 92.81 94 TRP A N 1
ATOM 795 C CA . TRP A 1 94 ? -1.489 -3.253 -3.065 1.00 92.81 94 TRP A CA 1
ATOM 796 C C . TRP A 1 94 ? -0.782 -2.588 -1.888 1.00 92.81 94 TRP A C 1
ATOM 798 O O . TRP A 1 94 ? -0.577 -1.379 -1.909 1.00 92.81 94 TRP A O 1
ATOM 808 N N . ASP A 1 95 ? -0.418 -3.370 -0.875 1.00 94.12 95 ASP A N 1
ATOM 809 C CA . ASP A 1 95 ? 0.136 -2.875 0.381 1.00 94.12 95 ASP A CA 1
ATOM 810 C C . ASP A 1 95 ? 0.873 -4.006 1.122 1.00 94.12 95 ASP A C 1
ATOM 812 O O . ASP A 1 95 ? 0.857 -5.161 0.676 1.00 94.12 95 ASP A O 1
ATOM 816 N N . SER A 1 96 ? 1.504 -3.703 2.258 1.00 92.06 96 SER A N 1
ATOM 817 C CA . SER A 1 96 ? 2.102 -4.730 3.108 1.00 92.06 96 SER A CA 1
ATOM 818 C C . SER A 1 96 ? 1.029 -5.636 3.735 1.00 92.06 96 SER A C 1
ATOM 820 O O . SER A 1 96 ? -0.069 -5.175 4.068 1.00 92.06 96 SER A O 1
ATOM 822 N N . PRO A 1 97 ? 1.318 -6.938 3.946 1.00 91.06 97 PRO A N 1
ATOM 823 C CA . PRO A 1 97 ? 0.364 -7.861 4.566 1.00 91.06 97 PRO A CA 1
ATOM 824 C C . PRO A 1 97 ? -0.119 -7.395 5.946 1.00 91.06 97 PRO A C 1
ATOM 826 O O . PRO A 1 97 ? -1.283 -7.588 6.298 1.00 91.06 97 PRO A O 1
ATOM 829 N N . GLU A 1 98 ? 0.763 -6.751 6.714 1.00 90.12 98 GLU A N 1
ATOM 830 C CA . GLU A 1 98 ? 0.432 -6.173 8.015 1.00 90.12 98 GLU A CA 1
ATOM 831 C C . GLU A 1 98 ? -0.569 -5.020 7.879 1.00 90.12 98 GLU A C 1
ATOM 833 O O . GLU A 1 98 ? -1.600 -5.018 8.561 1.00 90.12 98 GLU A O 1
ATOM 838 N N . ASN A 1 99 ? -0.327 -4.076 6.961 1.00 87.38 99 ASN A N 1
ATOM 839 C CA . ASN A 1 99 ? -1.239 -2.956 6.769 1.00 87.38 99 ASN A CA 1
ATOM 840 C C . ASN A 1 99 ? -2.599 -3.412 6.221 1.00 87.38 99 ASN A C 1
ATOM 842 O O . ASN A 1 99 ? -3.637 -2.978 6.723 1.00 87.38 99 ASN A O 1
ATOM 846 N N . LEU A 1 100 ? -2.623 -4.365 5.281 1.00 89.69 100 LEU A N 1
ATOM 847 C CA . LEU A 1 100 ? -3.870 -4.975 4.799 1.00 89.69 100 LEU A CA 1
ATOM 848 C C . LEU A 1 100 ? -4.666 -5.608 5.943 1.00 89.69 100 LEU A C 1
ATOM 850 O O . LEU A 1 100 ? -5.881 -5.422 6.036 1.00 89.69 100 LEU A O 1
ATOM 854 N N . GLN A 1 101 ? -3.998 -6.320 6.852 1.00 88.00 101 GLN A N 1
ATOM 855 C CA . GLN A 1 101 ? -4.663 -6.917 8.003 1.00 88.00 101 GLN A CA 1
ATOM 856 C C . GLN A 1 101 ? -5.245 -5.851 8.943 1.00 88.00 101 GLN A C 1
ATOM 858 O O . GLN A 1 101 ? -6.359 -6.027 9.450 1.00 88.00 101 GLN A O 1
ATOM 863 N N . ASN A 1 102 ? -4.539 -4.737 9.145 1.00 84.88 102 ASN A N 1
ATOM 864 C CA . ASN A 1 102 ? -5.024 -3.601 9.929 1.00 84.88 102 ASN A CA 1
ATOM 865 C C . ASN A 1 102 ? -6.258 -2.953 9.288 1.00 84.88 102 ASN A C 1
ATOM 867 O O . ASN A 1 102 ? -7.257 -2.734 9.976 1.00 84.88 102 ASN A O 1
ATOM 871 N N . VAL A 1 103 ? -6.241 -2.734 7.971 1.00 83.94 103 VAL A N 1
ATOM 872 C CA . VAL A 1 103 ? -7.393 -2.224 7.211 1.00 83.94 103 VAL A CA 1
ATOM 873 C C . VAL A 1 103 ? -8.588 -3.170 7.338 1.00 83.94 103 VAL A C 1
ATOM 875 O O . VAL A 1 103 ? -9.675 -2.735 7.713 1.00 83.94 103 VAL A O 1
ATOM 878 N N . ILE A 1 104 ? -8.392 -4.477 7.139 1.00 85.38 104 ILE A N 1
ATOM 879 C CA . ILE A 1 104 ? -9.451 -5.487 7.300 1.00 85.38 104 ILE A CA 1
ATOM 880 C C . ILE A 1 104 ? -10.033 -5.456 8.718 1.00 85.38 104 ILE A C 1
ATOM 882 O O . ILE A 1 104 ? -11.250 -5.543 8.895 1.00 85.38 104 ILE A O 1
ATOM 886 N N . ASN A 1 105 ? -9.185 -5.339 9.742 1.00 79.56 105 ASN A N 1
ATOM 887 C CA . ASN A 1 105 ? -9.626 -5.267 11.134 1.00 79.56 105 ASN A CA 1
ATOM 888 C C . ASN A 1 105 ? -10.442 -3.998 11.404 1.00 79.56 105 ASN A C 1
ATOM 890 O O . ASN A 1 105 ? -11.482 -4.073 12.063 1.00 79.56 105 ASN A O 1
ATOM 894 N N . ASN A 1 106 ? -10.017 -2.862 10.850 1.00 76.75 106 ASN A N 1
ATOM 895 C CA . ASN A 1 106 ? -10.747 -1.604 10.936 1.00 76.75 106 ASN A CA 1
ATOM 896 C C . ASN A 1 106 ? -12.108 -1.720 10.244 1.00 76.75 106 ASN A C 1
ATOM 898 O O . ASN A 1 106 ? -13.129 -1.457 10.875 1.00 76.75 106 ASN A O 1
ATOM 902 N N . ILE A 1 107 ? -12.160 -2.205 9.002 1.00 80.06 107 ILE A N 1
ATOM 903 C CA . ILE A 1 107 ? -13.419 -2.410 8.269 1.00 80.06 107 ILE A CA 1
ATOM 904 C C . ILE A 1 107 ? -14.355 -3.331 9.055 1.00 80.06 107 ILE A C 1
ATOM 906 O O . ILE A 1 107 ? -15.530 -3.008 9.229 1.00 80.06 107 ILE A O 1
ATOM 910 N N . LYS A 1 108 ? -13.857 -4.452 9.593 1.00 75.56 108 LYS A N 1
ATOM 911 C CA . LYS A 1 108 ? -14.651 -5.359 10.441 1.00 75.56 108 LYS A CA 1
ATOM 912 C C . LYS A 1 108 ? -15.218 -4.645 11.667 1.00 75.56 108 LYS A C 1
ATOM 914 O O . LYS A 1 108 ? -16.374 -4.869 12.017 1.00 75.56 108 LYS A O 1
ATOM 919 N N . LEU A 1 109 ? -14.442 -3.774 12.309 1.00 68.31 109 LEU A N 1
ATOM 920 C CA . LEU A 1 109 ? -14.914 -2.973 13.436 1.00 68.31 109 LEU A CA 1
ATOM 921 C C . LEU A 1 109 ? -16.029 -2.004 13.021 1.00 68.31 109 LEU A C 1
ATOM 923 O O . LEU A 1 109 ? -17.032 -1.902 13.723 1.00 68.31 109 LEU A O 1
ATOM 927 N N . TRP A 1 110 ? -15.873 -1.315 11.891 1.00 69.31 110 TRP A N 1
ATOM 928 C CA . TRP A 1 110 ? -16.851 -0.340 11.398 1.00 69.31 110 TRP A CA 1
ATOM 929 C C . TRP A 1 110 ? -18.134 -0.985 10.870 1.00 69.31 110 TRP A C 1
ATOM 931 O O . TRP A 1 110 ? -19.204 -0.402 11.015 1.00 69.31 110 TRP A O 1
ATOM 941 N N . THR A 1 111 ? -18.046 -2.191 10.308 1.00 75.06 111 THR A N 1
ATOM 942 C CA . THR A 1 111 ? -19.184 -2.901 9.699 1.00 75.06 111 THR A CA 1
ATOM 943 C C . THR A 1 111 ? -19.921 -3.821 10.672 1.00 75.06 111 THR A C 1
ATOM 945 O O . THR A 1 111 ? -21.147 -3.894 10.628 1.00 75.06 111 THR A O 1
ATOM 948 N N . ALA A 1 112 ? -19.211 -4.514 11.568 1.00 78.50 112 ALA A N 1
ATOM 949 C CA . ALA A 1 112 ? -19.818 -5.457 12.512 1.00 78.50 112 ALA A CA 1
ATOM 950 C C . ALA A 1 112 ? -19.950 -4.899 13.939 1.00 78.50 112 ALA A C 1
ATOM 952 O O . ALA A 1 112 ? -20.858 -5.310 14.666 1.00 78.50 112 ALA A O 1
ATOM 953 N N . GLY A 1 113 ? -19.05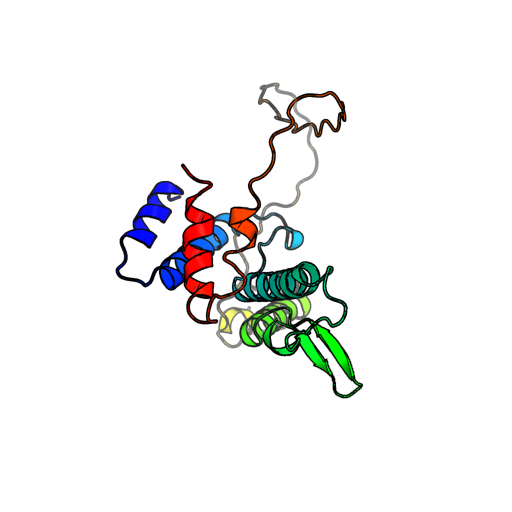1 -3.989 14.333 1.00 81.31 113 GLY A N 1
ATOM 954 C CA . GLY A 1 113 ? -19.012 -3.355 15.650 1.00 81.31 113 GLY A CA 1
ATOM 955 C C . GLY A 1 113 ? -18.992 -4.319 16.838 1.00 81.31 113 GLY A C 1
ATOM 956 O O . GLY A 1 113 ? -18.711 -5.512 16.722 1.00 81.31 113 GLY A O 1
ATOM 957 N N . CYS A 1 114 ? -19.262 -3.792 18.034 1.00 87.19 114 CYS A N 1
ATOM 958 C CA . CYS A 1 114 ? -19.460 -4.616 19.226 1.00 87.19 114 CYS A CA 1
ATOM 959 C C . CYS A 1 114 ? -20.949 -4.883 19.489 1.00 87.19 114 CYS A C 1
ATOM 961 O O . CYS A 1 114 ? -21.798 -4.039 19.225 1.00 87.19 114 CYS A O 1
ATOM 963 N N . ASN A 1 115 ? -21.255 -6.028 20.106 1.00 89.25 115 ASN A N 1
ATOM 964 C CA . ASN A 1 115 ? -22.617 -6.426 20.496 1.00 89.25 115 ASN A CA 1
ATOM 965 C C . ASN A 1 115 ? -22.802 -6.398 22.025 1.00 89.25 115 ASN A C 1
ATOM 967 O O . ASN A 1 115 ? -23.448 -7.262 22.617 1.00 89.25 115 ASN A O 1
ATOM 971 N N . CYS A 1 116 ? -22.147 -5.454 22.703 1.00 89.50 116 CYS A N 1
ATOM 972 C CA . CYS A 1 116 ? -22.143 -5.394 24.163 1.00 89.50 116 CYS A CA 1
ATOM 973 C C . CYS A 1 116 ? -23.475 -4.852 24.694 1.00 89.50 116 CYS A C 1
ATOM 975 O O . CYS A 1 116 ? -23.680 -3.643 24.733 1.00 89.50 116 CYS A O 1
ATOM 977 N N . LEU A 1 117 ? -24.358 -5.752 25.132 1.00 82.31 117 LEU A N 1
ATOM 978 C CA . LEU A 1 117 ? -25.665 -5.390 25.699 1.00 82.31 117 LEU A CA 1
ATOM 979 C C . LEU A 1 117 ? -25.644 -5.215 27.225 1.00 82.31 117 LEU A C 1
ATOM 981 O O . LEU A 1 117 ? -26.424 -4.441 27.758 1.00 82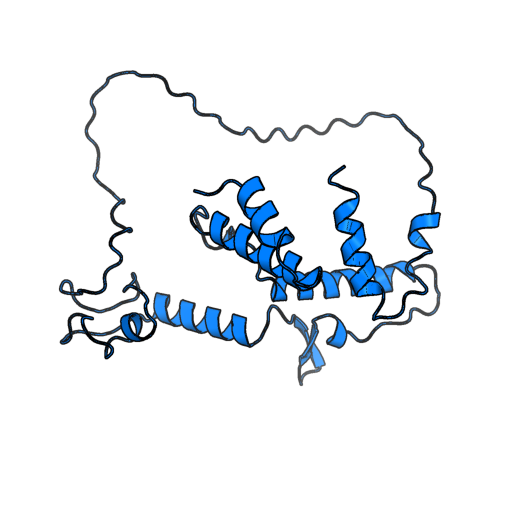.31 117 LEU A O 1
ATOM 985 N N . LYS A 1 118 ? -24.775 -5.950 27.933 1.00 81.75 118 LYS A N 1
ATOM 986 C CA . LYS A 1 118 ? -24.768 -6.000 29.412 1.00 81.75 118 LYS A CA 1
ATOM 987 C C . LYS A 1 118 ? -23.640 -5.207 30.066 1.00 81.75 118 LYS A C 1
ATOM 989 O O . LYS A 1 118 ? -23.730 -4.856 31.232 1.00 81.75 118 LYS A O 1
ATOM 994 N N . SER A 1 119 ? -22.538 -5.006 29.350 1.00 82.50 119 SER A N 1
ATOM 995 C CA . SER A 1 119 ? -21.318 -4.402 29.898 1.00 82.50 119 SER A CA 1
ATOM 996 C C . SER A 1 119 ? -21.217 -2.899 29.637 1.00 82.50 119 SER A C 1
ATOM 998 O O . SER A 1 119 ? -20.217 -2.296 30.033 1.00 82.50 119 SER A O 1
ATOM 1000 N N 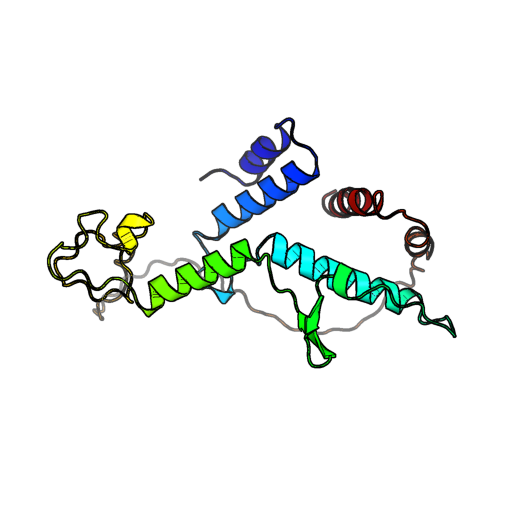. ASP A 1 120 ? -22.191 -2.314 28.927 1.00 90.62 120 ASP A N 1
ATOM 1001 C CA . ASP A 1 120 ? -22.209 -0.913 28.485 1.00 90.62 120 ASP A CA 1
ATOM 1002 C C . ASP A 1 120 ? -20.888 -0.455 27.850 1.00 90.62 120 ASP A C 1
ATOM 1004 O O . ASP A 1 120 ? -20.482 0.700 27.960 1.00 90.62 120 ASP A O 1
ATOM 1008 N N . CYS A 1 121 ? -20.159 -1.382 27.223 1.00 91.88 121 CYS A N 1
ATOM 1009 C CA . CYS A 1 121 ? -18.818 -1.158 26.684 1.00 91.88 121 CYS A CA 1
ATOM 1010 C C . CYS A 1 121 ? -17.806 -0.573 27.692 1.00 91.88 121 CYS A C 1
ATOM 1012 O O . CYS A 1 121 ? -16.830 0.060 27.294 1.00 91.88 121 CYS A O 1
ATOM 1014 N N . ASN A 1 122 ? -17.998 -0.775 28.999 1.00 89.50 122 ASN A N 1
ATOM 1015 C CA . ASN A 1 122 ? -17.141 -0.162 30.014 1.00 89.50 122 ASN A CA 1
ATOM 1016 C C . ASN A 1 122 ? -15.828 -0.931 30.253 1.00 89.50 122 ASN A C 1
ATOM 1018 O O . ASN A 1 122 ? -14.842 -0.348 30.699 1.00 89.50 122 ASN A O 1
ATOM 1022 N N . SER A 1 123 ? -15.790 -2.224 29.934 1.00 86.81 123 SER A N 1
ATOM 1023 C CA . SER A 1 123 ? -14.647 -3.104 30.193 1.00 86.81 123 SER A CA 1
ATOM 1024 C C . SER A 1 123 ? -13.954 -3.577 28.912 1.00 86.81 123 SER A C 1
ATOM 1026 O O . SER A 1 123 ? -14.499 -3.468 27.812 1.00 86.81 123 SER A O 1
ATOM 1028 N N . LYS A 1 124 ? -12.769 -4.191 29.064 1.00 84.50 124 LYS A N 1
ATOM 1029 C CA . LYS A 1 124 ? -12.015 -4.847 27.974 1.00 84.50 124 LYS A CA 1
ATOM 1030 C C . LYS A 1 124 ? -12.714 -6.086 27.378 1.00 84.50 124 LYS A C 1
ATOM 1032 O O . LYS A 1 124 ? -12.169 -6.709 26.475 1.00 84.50 124 LYS A O 1
ATOM 1037 N N . ILE A 1 125 ? -13.912 -6.441 27.860 1.00 86.31 125 ILE A N 1
ATOM 1038 C CA . ILE A 1 125 ? -14.793 -7.432 27.217 1.00 86.31 125 ILE A CA 1
ATOM 1039 C C . ILE A 1 125 ? -15.326 -6.877 25.887 1.00 86.31 125 ILE A C 1
ATOM 1041 O O . ILE A 1 125 ? -15.553 -7.629 24.944 1.00 86.31 125 ILE A O 1
ATOM 1045 N N . CYS A 1 126 ? -15.506 -5.555 25.789 1.00 88.12 126 CYS A N 1
ATOM 1046 C CA . CYS A 1 126 ? -15.879 -4.913 24.538 1.00 88.12 126 CYS A CA 1
ATOM 1047 C C . CYS A 1 126 ? -14.710 -4.943 23.550 1.00 88.12 126 CYS A C 1
ATOM 1049 O O . CYS A 1 126 ? -13.635 -4.428 23.852 1.00 88.12 126 CYS A O 1
ATOM 1051 N N . GLY A 1 127 ? -14.945 -5.501 22.358 1.00 85.00 127 GLY A N 1
ATOM 1052 C CA . GLY A 1 127 ? -13.953 -5.565 21.282 1.00 85.00 127 GLY A CA 1
ATOM 1053 C C . GLY A 1 127 ? -13.387 -4.192 20.914 1.00 85.00 127 GLY A C 1
ATOM 1054 O O . GLY A 1 127 ? -12.173 -4.060 20.832 1.00 85.00 127 GLY A O 1
ATOM 1055 N N . CYS A 1 128 ? -14.237 -3.161 20.815 1.00 86.81 128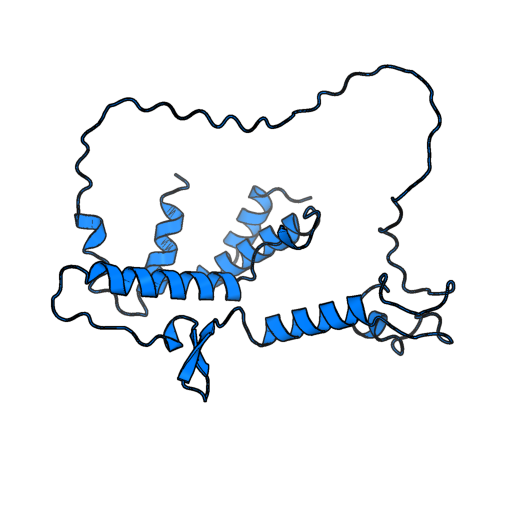 CYS A N 1
ATOM 1056 C CA . CYS A 1 128 ? -13.811 -1.784 20.533 1.00 86.81 128 CYS A CA 1
ATOM 1057 C C . CYS A 1 128 ? -12.875 -1.252 21.626 1.00 86.81 128 CYS A C 1
ATOM 1059 O O . CYS A 1 128 ? -11.781 -0.775 21.342 1.00 86.81 128 CYS A O 1
ATOM 1061 N N . LYS A 1 129 ? -13.253 -1.412 22.902 1.00 88.12 129 LYS A N 1
ATOM 1062 C CA . LYS A 1 129 ? -12.439 -0.930 24.027 1.00 88.12 129 LYS A CA 1
ATOM 1063 C C . LYS A 1 129 ? -11.149 -1.732 24.211 1.00 88.12 129 LYS A C 1
ATOM 1065 O O . LYS A 1 129 ? -10.150 -1.184 24.661 1.00 88.12 129 LYS A O 1
ATOM 1070 N N . LYS A 1 130 ? -11.145 -3.020 23.849 1.00 87.19 130 LYS A N 1
ATOM 1071 C CA . LYS A 1 130 ? -9.955 -3.885 23.885 1.00 87.19 130 LYS A CA 1
ATOM 1072 C C . LYS A 1 130 ? -8.854 -3.389 22.943 1.00 87.19 130 LYS A C 1
ATOM 1074 O O . LYS A 1 130 ? -7.686 -3.518 23.291 1.00 87.19 130 LYS A O 1
ATOM 1079 N N . ILE A 1 131 ? -9.230 -2.816 21.801 1.00 81.31 131 ILE A N 1
ATOM 1080 C CA . ILE A 1 131 ? -8.312 -2.236 20.808 1.00 81.31 131 ILE A CA 1
ATOM 1081 C C . ILE A 1 131 ? -8.167 -0.710 20.954 1.00 81.31 131 ILE A C 1
ATOM 1083 O O . ILE A 1 131 ? -7.699 -0.054 20.034 1.00 81.31 131 ILE A O 1
ATOM 1087 N N . ASN A 1 132 ? -8.574 -0.140 22.097 1.00 82.50 132 ASN A N 1
ATOM 1088 C CA . ASN A 1 132 ? -8.539 1.301 22.382 1.00 82.50 132 ASN A CA 1
ATOM 1089 C C . ASN A 1 132 ? -9.297 2.187 21.367 1.00 82.50 132 ASN A C 1
ATOM 1091 O O . ASN A 1 132 ? -8.951 3.350 21.185 1.00 82.50 132 ASN A O 1
ATOM 1095 N N . MET A 1 133 ? -10.362 1.667 20.751 1.00 82.00 133 MET A N 1
ATOM 1096 C CA . MET A 1 133 ? -11.226 2.409 19.826 1.00 82.00 133 MET A CA 1
ATOM 1097 C C . MET A 1 133 ? -12.590 2.716 20.451 1.00 82.00 133 MET A C 1
ATOM 1099 O O . MET A 1 133 ? -13.158 1.905 21.193 1.00 82.00 133 MET A O 1
ATOM 1103 N N . ALA A 1 134 ? -13.156 3.875 20.111 1.00 88.06 134 ALA A N 1
ATOM 1104 C CA . ALA A 1 134 ? -14.536 4.213 20.450 1.00 88.06 134 ALA A CA 1
ATOM 1105 C C . ALA A 1 134 ? -15.532 3.348 19.651 1.00 88.06 134 ALA A C 1
ATOM 1107 O O . ALA A 1 134 ? -15.242 2.879 18.552 1.00 88.06 134 ALA A O 1
ATOM 1108 N N . CYS A 1 135 ? -16.724 3.126 20.203 1.00 88.31 135 CYS A N 1
ATOM 1109 C CA . CYS A 1 135 ? -17.825 2.479 19.497 1.00 88.31 135 CYS A CA 1
ATOM 1110 C C . CYS A 1 135 ? -18.335 3.419 18.405 1.00 88.31 135 CYS A C 1
ATOM 1112 O O . CYS A 1 135 ? -18.745 4.543 18.699 1.00 88.31 135 CYS A O 1
ATOM 1114 N N . GLY A 1 136 ? -18.301 2.940 17.164 1.00 82.44 136 GLY A N 1
ATOM 1115 C CA . GLY A 1 136 ? -18.827 3.636 15.993 1.00 82.44 136 GLY A CA 1
ATOM 1116 C C . GLY A 1 136 ? -20.212 3.135 15.560 1.00 82.44 136 GLY A C 1
ATOM 1117 O O . GLY A 1 136 ? -20.797 2.281 16.232 1.00 82.44 136 GLY A O 1
ATOM 1118 N N . PRO A 1 137 ? -20.716 3.618 14.410 1.00 81.38 137 PRO A N 1
ATOM 1119 C CA . PRO A 1 137 ? -22.052 3.310 13.888 1.00 81.38 137 PRO A CA 1
ATOM 1120 C C . PRO A 1 137 ? -22.353 1.816 13.687 1.00 81.38 137 PRO A C 1
ATOM 1122 O O . PRO A 1 137 ? -23.498 1.405 13.833 1.00 81.38 137 PRO A O 1
ATOM 1125 N N . GLY A 1 138 ? -21.344 0.982 13.409 1.00 82.31 138 GLY A N 1
ATOM 1126 C CA . GLY A 1 138 ? -21.526 -0.471 13.295 1.00 82.31 138 GLY A CA 1
ATOM 1127 C C . GLY A 1 138 ? -21.771 -1.194 14.623 1.00 82.31 138 GLY A C 1
ATOM 1128 O O . GLY A 1 138 ? -22.100 -2.378 14.629 1.00 82.31 138 GLY A O 1
ATOM 1129 N N . CYS A 1 139 ? -21.591 -0.528 15.770 1.00 88.38 139 CYS A N 1
ATOM 1130 C CA . CYS A 1 139 ? -21.790 -1.149 17.076 1.00 88.38 139 CYS A CA 1
ATOM 1131 C C . CYS A 1 139 ? -23.273 -1.290 17.412 1.00 88.38 139 CYS A C 1
ATOM 1133 O O . CYS A 1 139 ? -24.031 -0.328 17.388 1.00 88.38 139 CYS A O 1
ATOM 1135 N N . LYS A 1 140 ? -23.656 -2.488 17.851 1.00 88.19 140 LYS A N 1
ATOM 1136 C CA . LYS A 1 140 ? -24.998 -2.822 18.346 1.00 88.19 140 LYS A CA 1
ATOM 1137 C C . LYS A 1 140 ? -25.083 -2.756 19.873 1.00 88.19 140 LYS A C 1
ATOM 1139 O O . LYS A 1 140 ? -25.973 -3.347 20.481 1.00 88.19 140 LYS A O 1
ATOM 1144 N N . CYS A 1 141 ? -24.119 -2.099 20.518 1.00 88.50 141 CYS A N 1
ATOM 1145 C CA . CYS A 1 141 ? -24.215 -1.778 21.934 1.00 88.50 141 CYS A CA 1
ATOM 1146 C C . CYS A 1 141 ? -25.381 -0.810 22.167 1.00 88.50 141 CYS A C 1
ATOM 1148 O O . CYS A 1 141 ? -25.620 0.082 21.356 1.00 88.50 141 CYS A O 1
ATOM 1150 N N . GLY A 1 142 ? -26.103 -0.991 23.271 1.00 82.06 142 GLY A N 1
ATOM 1151 C CA . GLY A 1 142 ? -27.288 -0.188 23.573 1.00 82.06 142 GLY A CA 1
ATOM 1152 C C . GLY A 1 142 ? -26.997 1.305 23.772 1.00 82.06 142 GLY A C 1
ATOM 1153 O O . GLY A 1 142 ? -25.846 1.751 23.828 1.00 82.06 142 GLY A O 1
ATOM 1154 N N . SER A 1 143 ? -28.062 2.089 23.954 1.00 82.50 143 SER A N 1
ATOM 1155 C CA . SER A 1 143 ? -27.999 3.539 24.209 1.00 82.50 143 SER A CA 1
ATOM 1156 C C . SER A 1 143 ? -27.154 3.913 25.436 1.00 82.50 143 SER A C 1
ATOM 1158 O O . SER A 1 143 ? -26.584 5.008 25.473 1.00 82.50 143 SER A O 1
ATOM 1160 N N . SER A 1 144 ? -27.002 2.987 26.386 1.00 87.75 144 SER A N 1
ATOM 1161 C CA . SER A 1 144 ? -26.160 3.069 27.585 1.00 87.75 144 SER A CA 1
ATOM 1162 C C . SER A 1 144 ? -24.655 2.900 27.333 1.00 87.75 144 SER A C 1
ATOM 1164 O O . SER A 1 144 ? -23.880 2.920 28.287 1.00 87.75 144 SER A O 1
ATOM 1166 N N . CYS A 1 145 ? -24.207 2.756 26.078 1.00 91.00 145 CYS A N 1
ATOM 1167 C CA . CYS A 1 145 ? -22.788 2.614 25.744 1.00 91.00 145 CYS A CA 1
ATOM 1168 C C . CYS A 1 145 ? -21.927 3.739 26.352 1.00 91.00 145 CYS A C 1
ATOM 1170 O O . CYS A 1 145 ? -22.118 4.919 26.055 1.00 91.00 145 CYS A O 1
ATOM 1172 N N . LYS A 1 146 ? -20.939 3.356 27.169 1.00 91.12 146 LYS A N 1
ATOM 1173 C CA . LYS A 1 146 ? -19.965 4.249 27.823 1.00 91.12 146 LYS A CA 1
ATOM 1174 C C . LYS A 1 146 ? -18.677 4.444 27.021 1.00 91.12 146 LYS A C 1
ATOM 1176 O O . LYS A 1 146 ? -17.788 5.159 27.464 1.00 91.12 146 LYS A O 1
ATOM 1181 N N . ASN A 1 147 ? -18.554 3.798 25.864 1.00 91.25 147 ASN A N 1
ATOM 1182 C CA . ASN A 1 147 ? -17.396 3.898 24.976 1.00 91.25 147 ASN A CA 1
ATOM 1183 C C . ASN A 1 147 ? -17.780 4.629 23.683 1.00 91.25 147 ASN A C 1
ATOM 1185 O O . ASN A 1 147 ? -17.550 4.101 22.604 1.00 91.25 147 ASN A O 1
ATOM 1189 N N . LYS A 1 148 ? -18.456 5.778 23.773 1.00 86.44 148 LYS A N 1
ATOM 1190 C CA . LYS A 1 148 ? -18.871 6.575 22.604 1.00 86.44 148 LYS A CA 1
ATOM 1191 C C . LYS A 1 148 ? -17.757 7.528 22.176 1.00 86.44 148 LYS A C 1
ATOM 1193 O O . LYS A 1 148 ? -16.971 7.970 23.011 1.00 86.44 148 LYS A O 1
ATOM 1198 N N . ASN A 1 149 ? -17.716 7.863 20.888 1.00 76.50 149 ASN A N 1
ATOM 1199 C CA . ASN A 1 149 ? -16.868 8.943 20.397 1.00 76.50 149 ASN A CA 1
ATOM 1200 C C . ASN A 1 149 ? -17.518 10.288 20.762 1.00 76.50 149 ASN A C 1
ATOM 1202 O O . ASN A 1 149 ? -18.605 10.596 20.280 1.00 76.50 149 ASN A O 1
ATOM 1206 N N . ILE A 1 150 ? -16.883 11.060 21.645 1.00 63.22 150 ILE A N 1
ATOM 1207 C CA . ILE A 1 150 ? -17.423 12.334 22.153 1.00 63.22 150 ILE A CA 1
ATOM 1208 C C . ILE A 1 150 ? -17.351 13.435 21.071 1.00 63.22 150 ILE A C 1
ATOM 1210 O O . ILE A 1 150 ? -18.071 14.422 21.151 1.00 63.22 150 ILE A O 1
ATOM 1214 N N . ASN A 1 151 ? -16.566 13.237 20.005 1.00 52.50 151 ASN A N 1
ATOM 1215 C CA . ASN A 1 151 ? -16.354 14.237 18.953 1.00 52.50 151 ASN A CA 1
ATOM 1216 C C . ASN A 1 151 ? -17.299 14.130 17.743 1.00 52.50 151 ASN A C 1
ATOM 1218 O O . ASN A 1 151 ? -17.157 14.904 16.804 1.00 52.50 151 ASN A O 1
ATOM 1222 N N . SER A 1 152 ? -18.267 13.208 17.728 1.00 44.41 152 SER A N 1
ATOM 1223 C CA . SER A 1 152 ? -19.184 13.041 16.582 1.00 44.41 152 SER A CA 1
ATOM 1224 C C . SER A 1 152 ? -20.491 13.833 16.704 1.00 44.41 152 SER A C 1
ATOM 1226 O O . SER A 1 152 ? -21.445 13.560 15.982 1.00 44.41 152 SER A O 1
ATOM 1228 N N . GLN A 1 153 ? -20.569 14.803 17.617 1.00 42.53 153 GLN A N 1
ATOM 1229 C CA . GLN A 1 153 ? -21.799 15.544 17.886 1.00 42.53 153 GLN A CA 1
ATOM 1230 C C . GLN A 1 153 ? -21.872 16.863 17.104 1.00 42.53 153 GLN A C 1
ATOM 1232 O O . GLN A 1 153 ? -21.979 17.922 17.705 1.00 42.53 153 GLN A O 1
ATOM 1237 N N . VAL A 1 154 ? -21.839 16.808 15.769 1.00 39.69 154 VAL A N 1
ATOM 1238 C CA . VAL A 1 154 ? -22.398 17.883 14.927 1.00 39.69 154 VAL A CA 1
ATOM 1239 C C . VAL A 1 154 ? -23.010 17.268 13.669 1.00 39.69 154 VAL A C 1
ATOM 1241 O O . VAL A 1 154 ? -22.392 17.242 12.609 1.00 39.69 154 VAL A O 1
ATOM 1244 N N . CYS A 1 155 ? -24.240 16.770 13.781 1.00 43.72 155 CYS A N 1
ATOM 1245 C CA . CYS A 1 155 ? -25.151 16.699 12.641 1.00 43.72 155 CYS A CA 1
ATOM 1246 C C . CYS A 1 155 ? -26.573 17.015 13.132 1.00 43.72 155 CYS A C 1
ATOM 1248 O O . CYS A 1 155 ? -27.108 16.274 13.952 1.00 43.72 155 CYS A O 1
ATOM 1250 N N . ASN A 1 156 ? -27.158 18.069 12.559 1.00 35.38 156 ASN A N 1
ATOM 1251 C CA . ASN A 1 156 ? -28.587 18.397 12.473 1.00 35.38 156 ASN A CA 1
ATOM 1252 C C . ASN A 1 156 ? -29.275 19.035 13.694 1.00 35.38 156 ASN A C 1
ATOM 1254 O O . ASN A 1 156 ? -29.654 18.349 14.641 1.00 35.38 156 ASN A O 1
ATOM 1258 N N . THR A 1 157 ? -29.613 20.319 13.538 1.00 32.75 157 THR A N 1
ATOM 1259 C CA . THR A 1 157 ? -30.969 20.792 13.847 1.00 32.75 157 THR A CA 1
ATOM 1260 C C . THR A 1 157 ? -31.460 21.659 12.691 1.00 32.75 157 THR A C 1
ATOM 1262 O O . THR A 1 157 ? -30.702 22.448 12.131 1.00 32.75 157 THR A O 1
ATOM 1265 N N . GLU A 1 158 ? -32.712 21.424 12.327 1.00 41.62 158 GLU A N 1
ATOM 1266 C CA . GLU A 1 158 ? -33.496 22.071 11.282 1.00 41.62 158 GLU A CA 1
ATOM 1267 C C . GLU A 1 158 ? -33.732 23.572 11.551 1.00 41.62 158 GLU A C 1
ATOM 1269 O O . GLU A 1 158 ? -33.586 24.063 12.669 1.00 41.62 158 GLU A O 1
ATOM 1274 N N . GLU A 1 159 ? -34.080 24.254 10.463 1.00 41.28 159 GLU A N 1
ATOM 1275 C CA . GLU A 1 159 ? -34.386 25.670 10.231 1.00 41.28 159 GLU A CA 1
ATOM 1276 C C . GLU A 1 159 ? -34.942 26.497 11.409 1.00 41.28 159 GLU A C 1
ATOM 1278 O O . GLU A 1 159 ? -35.905 26.131 12.079 1.00 41.28 159 GLU A O 1
ATOM 1283 N N . THR A 1 160 ? -34.422 27.718 11.564 1.00 29.56 160 THR A N 1
ATOM 1284 C CA . THR A 1 160 ? -35.242 28.900 11.883 1.00 29.56 160 THR A CA 1
ATOM 1285 C C . THR A 1 160 ? -34.562 30.147 11.317 1.00 29.56 160 THR A C 1
ATOM 1287 O O . THR A 1 160 ? -33.392 30.414 11.581 1.00 29.56 160 THR A O 1
ATOM 1290 N N . GLU A 1 161 ? -35.294 30.863 10.467 1.00 41.66 161 GLU A N 1
ATOM 1291 C CA . GLU A 1 161 ? -34.912 32.141 9.871 1.00 41.66 161 GLU A CA 1
ATOM 1292 C C . GLU A 1 161 ? -34.686 33.201 10.957 1.00 41.66 161 GLU A C 1
ATOM 1294 O O . GLU A 1 161 ? -35.595 33.489 11.732 1.00 41.66 161 GLU A O 1
ATOM 1299 N N . GLU A 1 162 ? -33.529 33.862 10.953 1.00 31.61 162 GLU A N 1
ATOM 1300 C CA . GLU A 1 162 ? -33.460 35.269 11.346 1.00 31.61 162 GLU A CA 1
ATOM 1301 C C . GLU A 1 162 ? -32.284 35.964 10.646 1.00 31.61 162 GLU A C 1
ATOM 1303 O O . GLU A 1 162 ? -31.122 35.572 10.744 1.00 31.61 162 GLU A O 1
ATOM 1308 N N . ASN A 1 163 ? -32.632 36.987 9.865 1.00 38.66 163 ASN A N 1
ATOM 1309 C CA . ASN A 1 163 ? -31.721 37.879 9.164 1.00 38.66 163 ASN A CA 1
ATOM 1310 C C . ASN A 1 163 ? -30.853 38.661 10.155 1.00 38.66 163 ASN A C 1
ATOM 1312 O O . ASN A 1 163 ? -31.384 39.516 10.855 1.00 38.66 163 ASN A O 1
ATOM 1316 N N . THR A 1 164 ? -29.530 38.534 10.061 1.00 32.12 164 THR A N 1
ATOM 1317 C CA . THR A 1 164 ? -28.621 39.682 10.215 1.00 32.12 164 THR A CA 1
ATOM 1318 C C . THR A 1 164 ? -27.359 39.448 9.398 1.00 32.12 164 THR A C 1
ATOM 1320 O O . THR A 1 164 ? -26.647 38.465 9.581 1.00 32.12 164 THR A O 1
ATOM 1323 N N . ALA A 1 165 ? -27.128 40.361 8.460 1.00 37.22 165 ALA A N 1
ATOM 1324 C CA . ALA A 1 165 ? -25.989 40.388 7.567 1.00 37.22 165 ALA A CA 1
ATOM 1325 C C . ALA A 1 165 ? -24.683 40.621 8.332 1.00 37.22 165 ALA A C 1
ATOM 1327 O O . ALA A 1 165 ? -24.543 41.645 8.993 1.00 37.22 165 ALA A O 1
ATOM 1328 N N . GLU A 1 166 ? -23.704 39.740 8.142 1.00 35.84 166 GLU A N 1
ATOM 1329 C CA . GLU A 1 166 ? -22.293 40.096 8.262 1.00 35.84 166 GLU A CA 1
ATOM 1330 C C . GLU A 1 166 ? -21.462 39.234 7.301 1.00 35.84 166 GLU A C 1
ATOM 1332 O O . GLU A 1 166 ? -21.429 38.007 7.345 1.00 35.84 166 GLU A O 1
ATOM 1337 N N . THR A 1 167 ? -20.862 39.933 6.345 1.00 35.75 167 THR A N 1
ATOM 1338 C CA . THR A 1 167 ? -20.026 39.457 5.244 1.00 35.75 167 THR A CA 1
ATOM 1339 C C . THR A 1 167 ? -18.804 38.683 5.728 1.00 35.75 167 THR A C 1
ATOM 1341 O O . THR A 1 167 ? -17.921 39.260 6.360 1.00 35.75 167 THR A O 1
ATOM 1344 N N . VAL A 1 168 ? -18.679 37.421 5.309 1.00 33.44 168 VAL A N 1
ATOM 1345 C CA . VAL A 1 168 ? -17.399 36.701 5.308 1.00 33.44 168 VAL A CA 1
ATOM 1346 C C . VAL A 1 168 ? -17.217 36.021 3.954 1.00 33.44 168 VAL A C 1
ATOM 1348 O O . VAL A 1 168 ? -18.059 35.250 3.497 1.00 33.44 168 VAL A O 1
ATOM 1351 N N . ALA A 1 169 ? -16.137 36.402 3.277 1.00 33.38 169 ALA A N 1
ATOM 1352 C CA . ALA A 1 169 ? -15.819 36.047 1.905 1.00 33.38 169 ALA A CA 1
ATOM 1353 C C . ALA A 1 169 ? -15.693 34.527 1.713 1.00 33.38 169 ALA A C 1
ATOM 1355 O O . ALA A 1 169 ? -14.809 33.884 2.275 1.00 33.38 169 ALA A O 1
ATOM 1356 N N . SER A 1 170 ? -16.564 33.970 0.872 1.00 30.09 170 SER A N 1
ATOM 1357 C CA . SER A 1 170 ? -16.403 32.631 0.310 1.00 30.09 170 SER A CA 1
ATOM 1358 C C . SER A 1 170 ? -15.409 32.692 -0.845 1.00 30.09 170 SER A C 1
ATOM 1360 O O . SER A 1 170 ? -15.731 33.189 -1.923 1.00 30.09 170 SER A O 1
ATOM 1362 N N . THR A 1 171 ? -14.199 32.176 -0.640 1.00 30.08 171 THR A N 1
ATOM 1363 C CA . THR A 1 171 ? -13.290 31.854 -1.743 1.00 30.08 171 THR A CA 1
ATOM 1364 C C . THR A 1 171 ? -13.795 30.580 -2.415 1.00 30.08 171 THR A C 1
ATOM 1366 O O . THR A 1 171 ? -13.509 29.469 -1.977 1.00 30.08 171 THR A O 1
ATOM 1369 N N . GLN A 1 172 ? -14.589 30.751 -3.470 1.00 32.28 172 GLN A N 1
ATOM 1370 C CA . GLN A 1 172 ? -14.872 29.690 -4.429 1.00 32.28 172 GLN A CA 1
ATOM 1371 C C . GLN A 1 172 ? -13.629 29.496 -5.302 1.00 32.28 172 GLN A C 1
ATOM 1373 O O . GLN A 1 172 ? -13.192 30.423 -5.983 1.00 32.28 172 GLN A O 1
ATOM 1378 N N . VAL A 1 173 ? -13.040 28.302 -5.263 1.00 31.33 173 VAL A N 1
ATOM 1379 C CA . VAL A 1 173 ? -11.973 27.914 -6.190 1.00 31.33 173 VAL A CA 1
ATOM 1380 C C . VAL A 1 173 ? -12.649 27.518 -7.502 1.00 31.33 173 VAL A C 1
ATOM 1382 O O . VAL A 1 173 ? -13.146 26.404 -7.648 1.00 31.33 173 VAL A O 1
ATOM 1385 N N . LEU A 1 174 ? -12.738 28.474 -8.426 1.00 28.12 174 LEU A N 1
ATOM 1386 C CA . LEU A 1 174 ? -13.158 28.247 -9.805 1.00 28.12 174 LEU A CA 1
ATOM 1387 C C . LEU A 1 174 ? -12.058 27.470 -10.539 1.00 28.12 174 LEU A C 1
ATOM 1389 O O . LEU A 1 174 ? -10.948 27.964 -10.726 1.00 28.12 174 LEU A O 1
ATOM 1393 N N . TYR A 1 175 ? -12.385 26.247 -10.950 1.00 30.42 175 TYR A N 1
ATOM 1394 C CA . TYR A 1 175 ? -11.649 25.513 -11.973 1.00 30.42 175 TYR A CA 1
ATOM 1395 C C . TYR A 1 175 ? -11.887 26.218 -13.315 1.00 30.42 175 TYR A C 1
ATOM 1397 O O . TYR A 1 175 ? -12.935 26.037 -13.930 1.00 30.42 175 TYR A O 1
ATOM 1405 N N . ASN A 1 176 ? -10.925 27.026 -13.761 1.00 31.58 176 ASN A N 1
ATOM 1406 C CA . ASN A 1 176 ? -10.891 27.502 -15.140 1.00 31.58 176 ASN A CA 1
ATOM 1407 C C . ASN A 1 176 ? -10.045 26.533 -15.962 1.00 31.58 176 ASN A C 1
ATOM 1409 O O . ASN A 1 176 ? -8.816 26.543 -15.912 1.00 31.58 176 ASN A O 1
ATOM 1413 N N . SER A 1 177 ? -10.733 25.670 -16.702 1.00 42.38 177 SER A N 1
ATOM 1414 C CA . SER A 1 177 ? -10.170 24.948 -17.834 1.00 42.38 177 SER A CA 1
ATOM 1415 C C . SER A 1 177 ? -10.257 25.854 -19.057 1.00 42.38 177 SER A C 1
ATOM 1417 O O . SER A 1 177 ? -11.276 25.863 -19.738 1.00 42.38 177 SER A O 1
ATOM 1419 N N . GLU A 1 178 ? -9.200 26.612 -19.332 1.00 33.97 178 GLU A N 1
ATOM 1420 C CA . GLU A 1 178 ? -9.021 27.261 -20.630 1.00 33.97 178 GLU A CA 1
ATOM 1421 C C . GLU A 1 178 ? -7.679 26.821 -21.210 1.00 33.97 178 GLU A C 1
ATOM 1423 O O . GLU A 1 178 ? -6.597 27.149 -20.728 1.00 33.97 178 GLU A O 1
ATOM 1428 N N . SER A 1 179 ? -7.803 25.965 -22.218 1.00 44.81 179 SER A N 1
ATOM 1429 C CA . SER A 1 179 ? -6.775 25.640 -23.185 1.00 44.81 179 SER A CA 1
ATOM 1430 C C . SER A 1 179 ? -6.552 26.848 -24.084 1.00 44.81 179 SER A C 1
ATOM 1432 O O . SER A 1 179 ? -7.454 27.186 -24.845 1.00 44.81 179 SER A O 1
ATOM 1434 N N . ASP A 1 180 ? -5.352 27.413 -24.064 1.00 33.47 180 ASP A N 1
ATOM 1435 C CA . ASP A 1 180 ? -4.862 28.222 -25.172 1.00 33.47 180 ASP A CA 1
ATOM 1436 C C . ASP A 1 180 ? -3.439 27.798 -25.521 1.00 33.47 180 ASP A C 1
ATOM 1438 O O . ASP A 1 180 ? -2.497 27.873 -24.731 1.00 33.47 180 ASP A O 1
ATOM 1442 N N . ALA A 1 181 ? -3.334 27.270 -26.736 1.00 43.69 181 ALA A N 1
ATOM 1443 C CA . ALA A 1 181 ? -2.101 26.937 -27.403 1.00 43.69 181 ALA A CA 1
ATOM 1444 C C . ALA A 1 181 ? -1.527 28.207 -28.035 1.00 43.69 181 ALA A C 1
ATOM 1446 O O . ALA A 1 181 ? -2.131 28.764 -28.948 1.00 43.69 181 ALA A O 1
ATOM 1447 N N . SER A 1 182 ? -0.328 28.603 -27.617 1.00 37.59 182 SER A N 1
ATOM 1448 C CA . SER A 1 182 ? 0.597 29.341 -28.477 1.00 37.59 182 SER A CA 1
ATOM 1449 C C . SER A 1 182 ? 2.014 29.298 -27.907 1.00 37.59 182 SER A C 1
ATOM 1451 O O . SER A 1 182 ? 2.281 29.879 -26.862 1.00 37.59 182 SER A O 1
ATOM 1453 N N . ASP A 1 183 ? 2.870 28.582 -28.635 1.00 40.75 183 ASP A N 1
ATOM 1454 C CA . ASP A 1 183 ? 4.149 29.056 -29.172 1.00 40.75 183 ASP A CA 1
ATOM 1455 C C . ASP A 1 183 ? 5.172 29.689 -28.205 1.00 40.75 183 ASP A C 1
ATOM 1457 O O . ASP A 1 183 ? 4.944 30.770 -27.668 1.00 40.75 183 ASP A O 1
ATOM 1461 N N . ILE A 1 184 ? 6.325 29.014 -28.061 1.00 36.69 184 ILE A N 1
ATOM 1462 C CA . ILE A 1 184 ? 7.716 29.527 -28.039 1.00 36.69 184 ILE A CA 1
ATOM 1463 C C . ILE A 1 184 ? 8.610 28.541 -27.263 1.00 36.69 184 ILE A C 1
ATOM 1465 O O . ILE A 1 184 ? 8.374 28.274 -26.088 1.00 36.69 184 ILE A O 1
ATOM 1469 N N . GLY A 1 185 ? 9.692 28.086 -27.906 1.00 32.28 185 GLY A N 1
ATOM 1470 C CA . GLY A 1 185 ? 10.901 27.622 -27.215 1.00 32.28 185 GLY A CA 1
ATOM 1471 C C . GLY A 1 185 ? 11.349 26.208 -27.563 1.00 32.28 185 GLY A C 1
ATOM 1472 O O . GLY A 1 185 ? 11.096 25.270 -26.818 1.00 32.28 185 GLY A O 1
ATOM 1473 N N . ASP A 1 186 ? 12.043 26.082 -28.690 1.00 43.66 186 ASP A N 1
ATOM 1474 C CA . ASP A 1 186 ? 12.954 24.978 -28.995 1.00 43.66 186 ASP A CA 1
ATOM 1475 C C . ASP A 1 186 ? 14.118 24.996 -27.990 1.00 43.66 186 ASP A C 1
ATOM 1477 O O . ASP A 1 186 ? 15.118 25.675 -28.209 1.00 43.66 186 ASP A O 1
ATOM 1481 N N . ASP A 1 187 ? 13.953 24.300 -26.865 1.00 40.12 187 ASP A N 1
ATOM 1482 C CA . ASP A 1 187 ? 15.054 23.914 -25.986 1.00 40.12 187 ASP A CA 1
ATOM 1483 C C . ASP A 1 187 ? 15.233 22.401 -26.111 1.00 40.12 187 ASP A C 1
ATOM 1485 O O . ASP A 1 187 ? 14.473 21.591 -25.571 1.00 40.12 187 ASP A O 1
ATOM 1489 N N . THR A 1 188 ? 16.261 22.014 -26.860 1.00 41.25 188 THR A N 1
ATOM 1490 C CA . THR A 1 188 ? 16.810 20.662 -26.869 1.00 41.25 188 THR A CA 1
ATOM 1491 C C . THR A 1 188 ? 17.077 20.213 -25.433 1.00 41.25 188 THR A C 1
ATOM 1493 O O . THR A 1 188 ? 18.056 20.636 -24.819 1.00 41.25 188 THR A O 1
ATOM 1496 N N . MET A 1 189 ? 16.213 19.348 -24.899 1.00 39.97 189 MET A N 1
ATOM 1497 C CA . MET A 1 189 ? 16.494 18.581 -23.689 1.00 39.97 189 MET A CA 1
ATOM 1498 C C . MET A 1 189 ? 17.750 17.748 -23.947 1.00 39.97 189 MET A C 1
ATOM 1500 O O . MET A 1 189 ? 17.756 16.846 -24.786 1.00 39.97 189 MET A O 1
ATOM 1504 N N . ASP A 1 190 ? 18.826 18.101 -23.251 1.00 40.59 190 ASP A N 1
ATOM 1505 C CA . ASP A 1 190 ? 20.069 17.348 -23.215 1.00 40.59 190 ASP A CA 1
ATOM 1506 C C . ASP A 1 190 ? 19.778 15.908 -22.755 1.00 40.59 190 ASP A C 1
ATOM 1508 O O . ASP A 1 190 ? 19.377 15.655 -21.618 1.00 40.59 190 ASP A O 1
ATOM 1512 N N . GLY A 1 191 ? 19.957 14.952 -23.670 1.00 37.59 191 GLY A N 1
ATOM 1513 C CA . GLY A 1 191 ? 19.764 13.519 -23.440 1.00 37.59 191 GLY A CA 1
ATOM 1514 C C . GLY A 1 191 ? 20.790 12.888 -22.490 1.00 37.59 191 GLY A C 1
ATOM 1515 O O . GLY A 1 191 ? 20.770 11.670 -22.312 1.00 37.59 191 GLY A O 1
ATOM 1516 N N . SER A 1 192 ? 21.673 13.682 -21.877 1.00 38.34 192 SER A N 1
ATOM 1517 C CA . SER A 1 192 ? 22.646 13.227 -20.881 1.00 38.34 192 SER A CA 1
ATOM 1518 C C . SER A 1 192 ? 21.992 12.665 -19.610 1.00 38.34 192 SER A C 1
ATOM 1520 O O . SER A 1 192 ? 22.474 11.669 -19.075 1.00 38.34 192 SER A O 1
ATOM 1522 N N . VAL A 1 193 ? 20.837 13.198 -19.188 1.00 41.12 193 VAL A N 1
ATOM 1523 C CA . VAL A 1 193 ? 20.145 12.769 -17.952 1.00 41.12 193 VAL A CA 1
ATOM 1524 C C . VAL A 1 193 ? 19.534 11.365 -18.078 1.00 41.12 193 VAL A C 1
ATOM 1526 O O . VAL A 1 193 ? 19.377 10.651 -17.090 1.00 41.12 193 VAL A O 1
ATOM 1529 N N . PHE A 1 194 ? 19.217 10.918 -19.296 1.00 37.53 194 PHE A N 1
ATOM 1530 C CA . PHE A 1 194 ? 18.594 9.607 -19.520 1.00 37.53 194 PHE A CA 1
ATOM 1531 C C . PHE A 1 194 ? 19.611 8.451 -19.527 1.00 37.53 194 PHE A C 1
ATOM 1533 O O . PHE A 1 194 ? 19.233 7.288 -19.384 1.00 37.53 194 PHE A O 1
ATOM 1540 N N . PHE A 1 195 ? 20.903 8.761 -19.677 1.00 36.50 195 PHE A N 1
ATOM 1541 C CA . PHE A 1 195 ? 21.961 7.764 -19.848 1.00 36.50 195 PHE A CA 1
ATOM 1542 C C . PHE A 1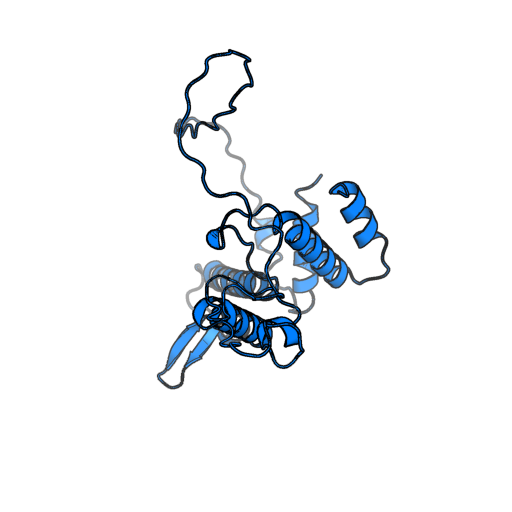 195 ? 22.551 7.259 -18.519 1.00 36.50 195 PHE A C 1
ATOM 1544 O O . PHE A 1 195 ? 23.115 6.167 -18.474 1.00 36.50 195 PHE A O 1
ATOM 1551 N N . GLU A 1 196 ? 22.372 7.991 -17.414 1.00 41.44 196 GLU A N 1
ATOM 1552 C CA . GLU A 1 196 ? 22.917 7.604 -16.101 1.00 41.44 196 GLU A CA 1
ATOM 1553 C C . GLU A 1 196 ? 22.126 6.499 -15.384 1.00 41.44 196 GLU A C 1
ATOM 1555 O O . GLU A 1 196 ? 22.659 5.864 -14.481 1.00 41.44 196 GLU A O 1
ATOM 1560 N N . LEU A 1 197 ? 20.901 6.175 -15.813 1.00 42.75 197 LEU A N 1
ATOM 1561 C CA . LEU A 1 197 ? 20.105 5.094 -15.206 1.00 42.75 197 LEU A CA 1
ATOM 1562 C C . LEU A 1 197 ? 20.437 3.692 -15.741 1.00 42.75 197 LEU A C 1
ATOM 1564 O O . LEU A 1 197 ? 19.886 2.706 -15.252 1.00 42.75 197 LEU A O 1
ATOM 1568 N N . GLN A 1 198 ? 21.304 3.582 -16.751 1.00 46.16 198 GLN A N 1
ATOM 1569 C CA . GLN A 1 198 ? 21.600 2.298 -17.393 1.00 46.16 198 GLN A CA 1
ATOM 1570 C C . GLN A 1 198 ? 22.613 1.434 -16.622 1.00 46.16 198 GLN A C 1
ATOM 1572 O O . GLN A 1 198 ? 22.697 0.245 -16.911 1.00 46.16 198 GLN A O 1
ATOM 1577 N N . ASN A 1 199 ? 23.343 1.985 -15.641 1.00 44.44 199 ASN A N 1
ATOM 1578 C CA . ASN A 1 199 ? 24.459 1.290 -14.974 1.00 44.44 199 ASN A CA 1
ATOM 1579 C C . ASN A 1 199 ? 24.473 1.430 -13.441 1.00 44.44 199 ASN A C 1
ATOM 1581 O O . ASN A 1 199 ? 25.542 1.443 -12.838 1.00 44.44 199 ASN A O 1
ATOM 1585 N N . VAL A 1 200 ? 23.310 1.572 -12.810 1.00 44.09 200 VAL A N 1
ATOM 1586 C CA . VAL A 1 200 ? 23.225 1.740 -11.354 1.00 44.09 200 VAL A CA 1
ATOM 1587 C C . VAL A 1 200 ? 22.923 0.387 -10.718 1.00 44.09 200 VAL A C 1
ATOM 1589 O O . VAL A 1 200 ? 21.886 -0.206 -11.017 1.00 44.09 200 VAL A O 1
ATOM 1592 N N . ASP A 1 201 ? 23.831 -0.096 -9.869 1.00 47.97 201 ASP A N 1
ATOM 1593 C CA . ASP A 1 201 ? 23.605 -1.282 -9.040 1.00 47.97 201 ASP A CA 1
ATOM 1594 C C . ASP A 1 201 ? 22.381 -1.059 -8.128 1.00 47.97 201 ASP A C 1
ATOM 1596 O O . ASP A 1 201 ? 22.091 0.070 -7.727 1.00 47.97 201 ASP A O 1
ATOM 1600 N N . ASP A 1 202 ? 21.641 -2.122 -7.791 1.00 51.78 202 ASP A N 1
ATOM 1601 C CA . ASP A 1 202 ? 20.375 -2.019 -7.037 1.00 51.78 202 ASP A CA 1
ATOM 1602 C C . ASP A 1 202 ? 20.526 -1.271 -5.687 1.00 51.78 202 ASP A C 1
ATOM 1604 O O . ASP A 1 202 ? 19.577 -0.626 -5.233 1.00 51.78 202 ASP A O 1
ATOM 1608 N N . ASP A 1 203 ? 21.724 -1.277 -5.087 1.00 48.12 203 ASP A N 1
ATOM 1609 C CA . ASP A 1 203 ? 22.054 -0.540 -3.855 1.00 48.12 203 ASP A CA 1
ATOM 1610 C C . ASP A 1 203 ? 22.241 0.981 -4.073 1.00 48.12 203 ASP A C 1
ATOM 1612 O O . ASP A 1 203 ? 21.989 1.780 -3.167 1.00 48.12 203 ASP A O 1
ATOM 1616 N N . ASP A 1 204 ? 22.615 1.418 -5.279 1.00 50.69 204 ASP A N 1
ATOM 1617 C CA . ASP A 1 204 ? 22.811 2.834 -5.621 1.00 50.69 204 ASP A CA 1
ATOM 1618 C C . ASP A 1 204 ? 21.514 3.514 -6.103 1.00 50.69 204 ASP A C 1
ATOM 1620 O O . ASP A 1 204 ? 21.367 4.737 -6.010 1.00 50.69 204 ASP A O 1
ATOM 1624 N N . LEU A 1 205 ? 20.509 2.739 -6.526 1.00 51.00 205 LEU A N 1
ATOM 1625 C CA . LEU A 1 205 ? 19.169 3.240 -6.861 1.00 51.00 205 LEU A CA 1
ATOM 1626 C C . LEU A 1 205 ? 18.416 3.783 -5.637 1.00 51.00 205 LEU A C 1
ATOM 1628 O O . LEU A 1 205 ? 17.677 4.762 -5.771 1.00 51.00 205 LEU A O 1
ATOM 1632 N N . GLU A 1 206 ? 18.645 3.228 -4.438 1.00 48.16 206 GLU A N 1
ATOM 1633 C CA . GLU A 1 206 ? 18.118 3.811 -3.194 1.00 48.16 206 GLU A CA 1
ATOM 1634 C C . GLU A 1 206 ? 18.693 5.221 -2.947 1.00 48.16 206 GLU A C 1
ATOM 1636 O O . GLU A 1 206 ? 17.967 6.099 -2.479 1.00 48.16 206 GLU A O 1
ATOM 1641 N N . ASN A 1 207 ? 19.949 5.480 -3.338 1.00 45.00 207 ASN A N 1
ATOM 1642 C CA . ASN A 1 207 ? 20.612 6.787 -3.210 1.00 45.00 207 ASN A CA 1
ATOM 1643 C C . ASN A 1 207 ? 20.174 7.809 -4.275 1.00 45.00 207 ASN A C 1
ATOM 1645 O O . ASN A 1 207 ? 20.138 9.010 -4.002 1.00 45.00 207 ASN A O 1
ATOM 1649 N N . ILE A 1 208 ? 19.785 7.370 -5.474 1.00 46.84 208 ILE A N 1
ATOM 1650 C CA . ILE A 1 208 ? 19.283 8.271 -6.530 1.00 46.84 208 ILE A CA 1
ATOM 1651 C C . ILE A 1 208 ? 17.907 8.850 -6.164 1.00 46.84 208 ILE A C 1
ATOM 1653 O O . ILE A 1 208 ? 17.646 10.030 -6.413 1.00 46.84 208 ILE A O 1
ATOM 1657 N N . ILE A 1 209 ? 17.059 8.073 -5.479 1.00 47.91 209 ILE A N 1
ATOM 1658 C CA . ILE A 1 209 ? 15.788 8.561 -4.916 1.00 47.91 209 ILE A CA 1
ATOM 1659 C C . ILE A 1 209 ? 16.037 9.683 -3.894 1.00 47.91 209 ILE A C 1
ATOM 1661 O O . ILE A 1 209 ? 15.289 10.662 -3.877 1.00 47.91 209 ILE A O 1
ATOM 1665 N N . PHE A 1 210 ? 17.112 9.597 -3.095 1.00 43.84 210 PHE A N 1
ATOM 1666 C CA . PHE A 1 210 ? 17.469 10.649 -2.131 1.00 43.84 210 PHE A CA 1
ATOM 1667 C C . PHE A 1 210 ? 17.800 11.990 -2.782 1.00 43.84 210 PHE A C 1
ATOM 1669 O O . PHE A 1 210 ? 17.506 13.031 -2.196 1.00 43.84 210 PHE A O 1
ATOM 1676 N N . ASN A 1 211 ? 18.374 11.982 -3.984 1.00 39.22 211 ASN A N 1
ATOM 1677 C CA . ASN A 1 211 ? 18.816 13.205 -4.650 1.00 39.22 211 ASN A CA 1
ATOM 1678 C C . ASN A 1 211 ? 17.740 13.834 -5.549 1.00 39.22 211 ASN A C 1
ATOM 1680 O O . ASN A 1 211 ? 17.707 15.057 -5.681 1.00 39.22 211 ASN A O 1
ATOM 1684 N N . PHE A 1 212 ? 16.807 13.053 -6.106 1.00 40.06 212 PHE A N 1
ATOM 1685 C CA . PHE A 1 212 ? 15.763 13.597 -6.990 1.00 40.06 212 PHE A CA 1
ATOM 1686 C C . PHE A 1 212 ? 14.740 14.493 -6.260 1.00 40.06 212 PHE A C 1
ATOM 1688 O O . PHE A 1 212 ? 14.214 15.434 -6.850 1.00 40.06 212 PHE A O 1
ATOM 1695 N N . GLN A 1 213 ? 14.494 14.278 -4.959 1.00 43.38 213 GLN A N 1
ATOM 1696 C CA . GLN A 1 213 ? 13.658 15.185 -4.149 1.00 43.38 213 GLN A CA 1
ATOM 1697 C C . GLN A 1 213 ? 14.351 16.511 -3.788 1.00 43.38 213 GLN A C 1
ATOM 1699 O O . GLN A 1 213 ? 13.667 17.473 -3.437 1.00 43.38 213 GLN A O 1
ATOM 1704 N N . TYR A 1 214 ? 15.680 16.598 -3.905 1.00 40.09 214 TYR A N 1
ATOM 1705 C CA . TYR A 1 214 ? 16.446 17.802 -3.566 1.00 40.09 214 TYR A CA 1
ATOM 1706 C C . TYR A 1 214 ? 16.435 18.876 -4.666 1.00 40.09 214 TYR A C 1
ATOM 1708 O O . TYR A 1 214 ? 16.679 20.041 -4.365 1.00 40.09 214 TYR A O 1
ATOM 1716 N N . GLN A 1 215 ? 16.123 18.531 -5.921 1.00 33.75 215 GLN A N 1
ATOM 1717 C CA . GLN A 1 215 ? 16.193 19.480 -7.045 1.00 33.75 215 GLN A CA 1
ATOM 1718 C C . GLN A 1 215 ? 14.905 20.284 -7.311 1.00 33.75 215 GLN A C 1
ATOM 1720 O O . GLN A 1 215 ? 14.929 21.194 -8.132 1.00 33.75 215 GLN A O 1
ATOM 1725 N N . HIS A 1 216 ? 13.803 20.025 -6.597 1.00 35.66 216 HIS A N 1
ATOM 1726 C CA . HIS A 1 216 ? 12.538 20.770 -6.762 1.00 35.66 216 HIS A CA 1
ATOM 1727 C C . HIS A 1 216 ? 12.149 21.653 -5.561 1.00 35.66 216 HIS A C 1
ATOM 1729 O O . HIS A 1 216 ? 11.016 22.125 -5.485 1.00 35.66 216 HIS A O 1
ATOM 1735 N N . LEU A 1 217 ? 13.077 21.898 -4.628 1.00 33.66 217 LEU A N 1
ATOM 1736 C CA . LEU A 1 217 ? 12.881 22.796 -3.478 1.00 33.66 217 LEU A CA 1
ATOM 1737 C C . LEU A 1 217 ? 13.990 23.858 -3.324 1.00 33.66 217 LEU A C 1
ATOM 1739 O O . LEU A 1 217 ? 14.150 24.411 -2.236 1.00 33.66 217 LEU A O 1
ATOM 1743 N N . ALA A 1 218 ? 14.731 24.155 -4.396 1.00 31.59 218 ALA A N 1
ATOM 1744 C CA . ALA A 1 218 ? 15.648 25.296 -4.471 1.00 31.59 218 ALA A CA 1
ATOM 1745 C C . ALA A 1 218 ? 15.067 26.403 -5.358 1.00 31.59 218 ALA A C 1
ATOM 1747 O O . ALA A 1 218 ? 14.536 26.059 -6.438 1.00 31.59 218 ALA A O 1
#

InterPro domains:
  IPR033467 Tesmin/TSO1-like CXC domain [SM01114] (109-151)
  IPR046341 SET domain superfamily [SSF82199] (105-151)

Sequence (218 aa):
METLEQLYRTVYSSNLSPKENHIAWISKIREALYSRVPSEEFYLPSFDALFLHWKRSYWVSRVWVQAYCENVQYPSLTDFGWKLEIDGQLDVIWDSPENLQNVINNIKLWTAGCNCLKSDCNSKICGCKKINMACGPGCKCGSSCKNKNINSQVCNTEETEENTAETVASTQVLYNSESDASDIGDDTMDGSVFFELQNVDDDDLENIIFNFQYQHLA

Radius of gyration: 25.59 Å; chains: 1; bounding box: 60×61×61 Å

Organism: Mytilus coruscus (NCBI:txid42192)

pLDDT: mean 70.69, std 22.46, range [28.12, 96.44]

Foldseek 3Di:
DDDLVRLLCVLVVDPDDLVVSVLSSVVVVQVVCVVVDPDPVPRDAHPQQVQLVVLQVVQVVQQVVCVVPPDTDHDDVVVSAWDQDPVRDIDGNRGDPVVVVVVVVVVCCQQQNFQDAPPLCPDCVGPCVVVPHATDPNHNYDPSRPRHDPPPPDDDDDDDDDDDDDDDDDPDPDDDPDDDDDDDDDDPDDCPVVPVVPDADPVCVVVVVSVVVVPPPD

Secondary structure (DSSP, 8-state):
---HHHHHHHHHTS---HHHHHHHHHHHHHHHHHTT--SGGGSPPPHHHHHHHHHHHHHHHHHHTTTT-SSPPPPPGGGGTEEE-TTS-EEE--S-HHHHHHHHHHHHHHHH----SSSTT-STTSHHHHTT--B-TT----TT-SSB-TT---------------------------------------TTTTTGGGS--HHHHHHHHHHHTTTT--